Protein AF-F0U646-F1 (afdb_monomer_lite)

pLDDT: mean 71.34, std 17.33, range [35.25, 92.0]

Foldseek 3Di:
DDPPPPPVQVLLVLLLVLLLVLQVVLVVPDPPPPVPPDDDDDDDDDDDDDDDPPPPPPPCDVVVSSVLSCVLSVQLLVLAPPCLSNQALVVCVVDVVVCVCCPPPHDPVSLVVSQVSGDLVSLVVCCVVVSDVHSVCSSVSCNVSSRSSSVCRNPPDPCVDVVNVCVDPVSVVVVVVVVVVVPPPD

Sequence (186 aa):
MNNNVAVHNPNYETFREYVSQALIHRSTDSPSKSPLRRKRKASSQPDNSEKPPLAEPETYGPEELAEFIDYIAGEAFNSLPEEVQSLSDSALRGSGGLAGKYAEPLPRPTLDSLTAAVPLSVSESLSVYGLIPDPSDFPTFLNPILTGYISAVQTGPPKWSIELILQREDVQNWANWVARIRWKAK

Secondary structure (DSSP, 8-state):
---------HHHHHHHHHHHHHHHHHHHHS-------------------------------HHHHHHHHHHHHHHHHHHS-HHHHT--HHHHHH-HHHHHHTPSSPPHHHHHHHHHHS-HHHHHHHHHTTSSSSGGGHHHHHHHHHHHHHHHHHS-S-S--HHHHHH-HHHHHHHHHHHHHTTS--

Structure (mmCIF, N/CA/C/O backbone):
data_AF-F0U646-F1
#
_entry.id   AF-F0U646-F1
#
loop_
_atom_site.group_PDB
_atom_site.id
_atom_site.type_symbol
_atom_site.label_atom_id
_atom_site.label_alt_id
_atom_site.label_comp_id
_atom_site.label_asym_id
_atom_site.label_entity_id
_atom_site.label_seq_id
_atom_site.pdbx_PDB_ins_code
_atom_site.Cartn_x
_atom_site.Cartn_y
_atom_site.Cartn_z
_atom_site.occupancy
_atom_site.B_iso_or_equiv
_atom_site.auth_seq_id
_atom_site.auth_comp_id
_atom_site.auth_asym_id
_atom_site.auth_atom_id
_atom_site.pdbx_PDB_model_num
ATOM 1 N N . MET A 1 1 ? -16.836 28.976 -5.091 1.00 35.25 1 MET A N 1
ATOM 2 C CA . MET A 1 1 ? -15.888 28.006 -5.672 1.00 35.25 1 MET A CA 1
ATOM 3 C C . MET A 1 1 ? -15.561 27.014 -4.576 1.00 35.25 1 MET A C 1
ATOM 5 O O . MET A 1 1 ? -14.952 27.397 -3.587 1.00 35.25 1 MET A O 1
ATOM 9 N N . ASN A 1 2 ? -16.120 25.812 -4.669 1.00 35.94 2 ASN A N 1
ATOM 10 C CA . ASN A 1 2 ? -16.058 24.800 -3.623 1.00 35.94 2 ASN A CA 1
ATOM 11 C C . ASN A 1 2 ? -14.617 24.307 -3.470 1.00 35.94 2 ASN A C 1
ATOM 13 O O . ASN A 1 2 ? -13.990 23.914 -4.450 1.00 35.94 2 ASN A O 1
ATOM 17 N N . ASN A 1 3 ? -14.114 24.368 -2.239 1.00 36.41 3 ASN A N 1
ATOM 18 C CA . ASN A 1 3 ? -12.821 23.832 -1.846 1.00 36.41 3 ASN A CA 1
ATOM 19 C C . ASN A 1 3 ? -12.784 22.339 -2.185 1.00 36.41 3 ASN A C 1
ATOM 21 O O . ASN A 1 3 ? -13.441 21.541 -1.518 1.00 36.41 3 ASN A O 1
ATOM 25 N N . ASN A 1 4 ? -12.034 21.971 -3.223 1.00 37.28 4 ASN A N 1
ATOM 26 C CA . ASN A 1 4 ? -11.653 20.590 -3.475 1.00 37.28 4 ASN A CA 1
ATOM 27 C C . ASN A 1 4 ? -10.561 20.235 -2.459 1.00 37.28 4 ASN A C 1
ATOM 29 O O . ASN A 1 4 ? -9.373 20.226 -2.774 1.00 37.28 4 ASN A O 1
ATOM 33 N N . VAL A 1 5 ? -10.962 20.066 -1.195 1.00 40.94 5 VAL A N 1
ATOM 34 C CA . VAL A 1 5 ? -10.137 19.380 -0.205 1.00 40.94 5 VAL A CA 1
ATOM 35 C C . VAL A 1 5 ? -10.106 17.951 -0.709 1.00 40.94 5 VAL A C 1
ATOM 37 O O . VAL A 1 5 ? -11.078 17.220 -0.523 1.00 40.94 5 VAL A O 1
ATOM 40 N N . ALA A 1 6 ? -9.044 17.592 -1.434 1.00 44.00 6 ALA A N 1
ATOM 41 C CA . ALA A 1 6 ? -8.725 16.197 -1.676 1.00 44.00 6 ALA A CA 1
ATOM 42 C C . ALA A 1 6 ? -8.888 15.506 -0.324 1.00 44.00 6 ALA A C 1
ATOM 44 O O . ALA A 1 6 ? -8.270 15.922 0.659 1.00 44.00 6 ALA A O 1
ATOM 45 N N . VAL A 1 7 ? -9.835 14.574 -0.245 1.00 50.97 7 VAL A N 1
ATOM 46 C CA . VAL A 1 7 ? -10.097 13.800 0.961 1.00 50.97 7 VAL A CA 1
ATOM 47 C C . VAL A 1 7 ? -8.822 13.003 1.193 1.00 50.97 7 VAL A C 1
ATOM 49 O O . VAL A 1 7 ? -8.650 11.926 0.633 1.00 50.97 7 VAL A O 1
ATOM 52 N N . HIS A 1 8 ? -7.874 13.591 1.925 1.00 57.66 8 HIS A N 1
ATOM 53 C CA . HIS A 1 8 ? -6.657 12.928 2.350 1.00 57.66 8 HIS A CA 1
ATOM 54 C C . HIS A 1 8 ? -7.118 11.821 3.281 1.00 57.66 8 HIS A C 1
ATOM 56 O O . HIS A 1 8 ? -7.431 12.056 4.447 1.00 57.66 8 HIS A O 1
ATOM 62 N N . ASN A 1 9 ? -7.267 10.625 2.721 1.00 74.88 9 ASN A N 1
ATOM 63 C CA . ASN A 1 9 ? -7.527 9.447 3.507 1.00 74.88 9 ASN A CA 1
ATOM 64 C C . ASN A 1 9 ? -6.180 9.052 4.141 1.00 74.88 9 ASN A C 1
ATOM 66 O O . ASN A 1 9 ? -5.288 8.618 3.410 1.00 74.88 9 ASN A O 1
ATOM 70 N N . PRO A 1 10 ? -5.989 9.202 5.465 1.00 79.31 10 PRO A N 1
ATOM 71 C CA . PRO A 1 10 ? -4.719 8.861 6.119 1.00 79.31 10 PRO A CA 1
ATOM 72 C C . PRO A 1 10 ? -4.353 7.380 5.929 1.00 79.31 10 PRO A C 1
ATOM 74 O O . PRO A 1 10 ? -3.180 6.999 5.946 1.00 79.31 10 PRO A O 1
ATOM 77 N N . ASN A 1 11 ? -5.357 6.539 5.675 1.00 85.12 11 ASN A N 1
ATOM 78 C CA . ASN A 1 11 ? -5.154 5.144 5.335 1.00 85.12 11 ASN A CA 1
ATOM 79 C C . ASN A 1 11 ? -4.524 4.966 3.952 1.00 85.12 11 ASN A C 1
ATOM 81 O O . ASN A 1 11 ? -3.660 4.109 3.790 1.00 85.12 11 ASN A O 1
ATOM 85 N N . TYR A 1 12 ? -4.912 5.787 2.972 1.00 86.62 12 TYR A N 1
ATOM 86 C CA . TYR A 1 12 ? -4.304 5.760 1.642 1.00 86.62 12 TYR A CA 1
ATOM 87 C C . TYR A 1 12 ? -2.818 6.117 1.718 1.00 86.62 12 TYR A C 1
ATOM 89 O O . TYR A 1 12 ? -1.996 5.425 1.129 1.00 86.62 12 TYR A O 1
ATOM 97 N N . GLU A 1 13 ? -2.456 7.141 2.496 1.00 86.06 13 GLU A N 1
ATOM 98 C CA . GLU A 1 13 ? -1.050 7.516 2.695 1.00 86.06 13 GLU A CA 1
ATOM 99 C C . GLU A 1 13 ? -0.244 6.386 3.334 1.00 86.06 13 GLU A C 1
ATOM 101 O O . GLU A 1 13 ? 0.852 6.066 2.876 1.00 86.06 13 GLU A O 1
ATOM 106 N N . THR A 1 14 ? -0.819 5.734 4.347 1.00 86.69 14 THR A N 1
ATOM 107 C CA . THR A 1 14 ? -0.199 4.582 5.010 1.00 86.69 14 THR A CA 1
ATOM 108 C C . THR A 1 14 ? -0.025 3.415 4.036 1.00 86.69 14 THR A C 1
ATOM 110 O O . THR A 1 14 ? 1.048 2.825 3.960 1.00 86.69 14 THR A O 1
ATOM 113 N N . PHE A 1 15 ? -1.057 3.085 3.255 1.00 89.19 15 PHE A N 1
ATOM 114 C CA . PHE A 1 15 ? -0.996 2.018 2.256 1.00 89.19 15 PHE A CA 1
ATOM 115 C C . PHE A 1 15 ? 0.047 2.313 1.172 1.00 89.19 15 PHE A C 1
ATOM 117 O O . PHE A 1 15 ? 0.876 1.459 0.856 1.00 89.19 15 PHE A O 1
ATOM 124 N N . ARG A 1 16 ? 0.050 3.541 0.645 1.00 89.69 16 ARG A N 1
ATOM 125 C CA . ARG A 1 16 ? 1.010 4.022 -0.351 1.00 89.69 16 ARG A CA 1
ATOM 126 C C . ARG A 1 16 ? 2.451 3.916 0.144 1.00 89.69 16 ARG A C 1
ATOM 128 O O . ARG A 1 16 ? 3.320 3.543 -0.635 1.00 89.69 16 ARG A O 1
ATOM 135 N N . GLU A 1 17 ? 2.703 4.193 1.420 1.00 88.56 17 GLU A N 1
ATOM 136 C CA . GLU A 1 17 ? 4.025 4.030 2.037 1.00 88.56 17 GLU A CA 1
ATOM 137 C C . GLU A 1 17 ? 4.481 2.558 2.054 1.00 88.56 17 GLU A C 1
ATOM 139 O O . GLU A 1 17 ? 5.624 2.253 1.728 1.00 88.56 17 GLU A O 1
ATOM 144 N N . TYR A 1 18 ? 3.591 1.605 2.343 1.00 89.88 18 TYR A N 1
ATOM 145 C CA . TYR A 1 18 ? 3.942 0.181 2.241 1.00 89.88 18 TYR A CA 1
ATOM 146 C C . TYR A 1 18 ? 4.184 -0.265 0.791 1.00 89.88 18 TYR A C 1
ATOM 148 O O . TYR A 1 18 ? 5.096 -1.054 0.530 1.00 89.88 18 TYR A O 1
ATOM 156 N N . VAL A 1 19 ? 3.399 0.251 -0.162 1.00 90.50 19 VAL A N 1
ATOM 157 C CA . VAL A 1 19 ? 3.605 0.007 -1.599 1.00 90.50 19 VAL A CA 1
ATOM 158 C C . VAL A 1 19 ? 4.953 0.570 -2.056 1.00 90.50 19 VAL A C 1
ATOM 160 O O . VAL A 1 19 ? 5.704 -0.133 -2.735 1.00 90.50 19 VAL A O 1
ATOM 163 N N . SER A 1 20 ? 5.296 1.797 -1.651 1.00 89.56 20 SER A N 1
ATOM 164 C CA . SER A 1 20 ? 6.565 2.440 -2.005 1.00 89.56 20 SER A CA 1
ATOM 165 C C . SER A 1 20 ? 7.754 1.624 -1.491 1.00 89.56 20 SER A C 1
ATOM 167 O O . SER A 1 20 ? 8.662 1.310 -2.261 1.00 89.56 20 SER A O 1
ATOM 169 N N . GLN A 1 21 ? 7.713 1.179 -0.232 1.00 86.69 21 GLN A N 1
ATOM 170 C CA . GLN A 1 21 ? 8.757 0.348 0.367 1.00 86.69 21 GLN A CA 1
ATOM 171 C C . GLN A 1 21 ? 8.926 -0.985 -0.369 1.00 86.69 21 GLN A C 1
ATOM 173 O O . GLN A 1 21 ? 10.054 -1.385 -0.662 1.00 86.69 21 GLN A O 1
ATOM 178 N N . ALA A 1 22 ? 7.825 -1.658 -0.718 1.00 86.75 22 ALA A N 1
ATOM 179 C CA . ALA A 1 22 ? 7.873 -2.917 -1.456 1.00 86.75 22 ALA A CA 1
ATOM 180 C C . ALA A 1 22 ? 8.457 -2.743 -2.868 1.00 86.75 22 ALA A C 1
ATOM 182 O O . ALA A 1 22 ? 9.283 -3.551 -3.301 1.00 86.75 22 ALA A O 1
ATOM 183 N N . LEU A 1 23 ? 8.070 -1.675 -3.569 1.00 86.25 23 LEU A N 1
ATOM 184 C CA . LEU A 1 23 ? 8.571 -1.353 -4.906 1.00 86.25 23 LEU A CA 1
ATOM 185 C C . LEU A 1 23 ? 10.057 -0.985 -4.893 1.00 86.25 23 LEU A C 1
ATOM 187 O O . LEU A 1 23 ? 10.820 -1.509 -5.703 1.00 86.25 23 LEU A O 1
ATOM 191 N N . ILE A 1 24 ? 10.488 -0.153 -3.943 1.00 85.62 24 ILE A N 1
ATOM 192 C CA . ILE A 1 24 ? 11.896 0.237 -3.775 1.00 85.62 24 ILE A CA 1
ATOM 193 C C . ILE A 1 24 ? 12.753 -0.977 -3.392 1.00 85.62 24 ILE A C 1
ATOM 195 O O . ILE A 1 24 ? 13.851 -1.169 -3.918 1.00 85.62 24 ILE A O 1
ATOM 199 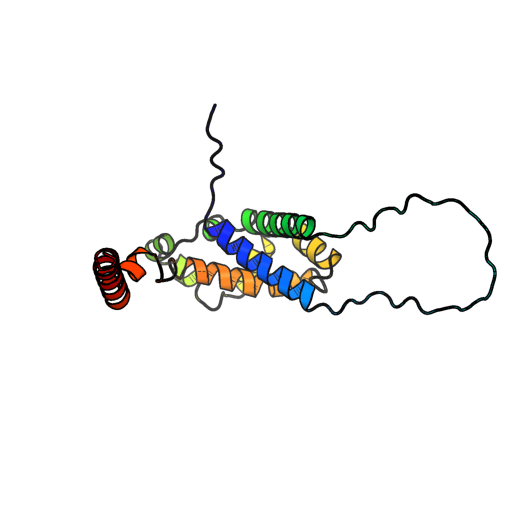N N . HIS A 1 25 ? 12.256 -1.846 -2.510 1.00 82.69 25 HIS A N 1
ATOM 200 C CA . HIS A 1 25 ? 12.969 -3.072 -2.166 1.00 82.69 25 HIS A CA 1
ATOM 201 C C . HIS A 1 25 ? 13.116 -3.985 -3.391 1.00 82.69 25 HIS A C 1
ATOM 203 O O . HIS A 1 25 ? 14.180 -4.548 -3.617 1.00 82.69 25 HIS A O 1
ATOM 209 N N . ARG A 1 26 ? 12.084 -4.123 -4.231 1.00 80.62 26 ARG A N 1
ATOM 210 C CA . ARG A 1 26 ? 12.161 -4.955 -5.446 1.00 80.62 26 ARG A CA 1
ATOM 211 C C . ARG A 1 26 ? 13.050 -4.365 -6.537 1.00 80.62 26 ARG A C 1
ATOM 213 O O . ARG A 1 26 ? 13.738 -5.124 -7.222 1.00 80.62 26 ARG A O 1
ATOM 220 N N . SER A 1 27 ? 13.072 -3.042 -6.681 1.00 74.75 27 SER A N 1
ATOM 221 C CA . SER A 1 27 ? 13.936 -2.361 -7.650 1.00 74.75 27 SER A CA 1
ATOM 222 C C . SER A 1 27 ? 15.414 -2.397 -7.246 1.00 74.75 27 SER A C 1
ATOM 224 O O . SER A 1 27 ? 16.278 -2.497 -8.114 1.00 74.75 27 SER A O 1
ATOM 226 N N . THR A 1 28 ? 15.718 -2.388 -5.944 1.00 72.56 28 THR A N 1
ATOM 227 C CA . THR A 1 28 ? 17.098 -2.498 -5.430 1.00 72.56 28 THR A CA 1
ATOM 228 C C . THR A 1 28 ? 17.626 -3.934 -5.385 1.00 72.56 28 THR A C 1
ATOM 230 O O . THR A 1 28 ? 18.828 -4.143 -5.538 1.00 72.56 28 THR A O 1
ATOM 233 N N . ASP A 1 29 ? 16.743 -4.920 -5.218 1.00 59.41 29 ASP A N 1
ATOM 234 C CA . ASP A 1 29 ? 17.089 -6.344 -5.095 1.00 59.41 29 ASP A CA 1
ATOM 235 C C . ASP A 1 29 ? 17.109 -7.077 -6.451 1.00 59.41 29 ASP A C 1
ATOM 237 O O . ASP A 1 29 ? 17.562 -8.214 -6.554 1.00 59.41 29 ASP A O 1
ATOM 241 N N . SER A 1 30 ? 16.661 -6.431 -7.534 1.00 51.91 30 SER A N 1
ATOM 242 C CA . SER A 1 30 ? 16.838 -6.959 -8.889 1.00 51.91 30 SER A CA 1
ATOM 243 C C . SER A 1 30 ? 18.261 -6.670 -9.378 1.00 51.91 30 SER A C 1
ATOM 245 O O . SER A 1 30 ? 18.551 -5.534 -9.766 1.00 51.91 30 SER A O 1
ATOM 247 N N . PRO A 1 31 ? 19.181 -7.660 -9.434 1.00 45.41 31 PRO A N 1
ATOM 248 C CA . PRO A 1 31 ? 20.445 -7.454 -10.114 1.00 45.41 31 PRO A CA 1
ATOM 249 C C . PRO A 1 31 ? 20.107 -7.212 -11.579 1.00 45.41 31 PRO A C 1
ATOM 251 O O . PRO A 1 31 ? 19.597 -8.110 -12.247 1.00 45.41 31 PRO A O 1
ATOM 254 N N . SER A 1 32 ? 20.365 -5.992 -12.052 1.00 41.91 32 SER A N 1
ATOM 255 C CA . SER A 1 32 ? 20.268 -5.576 -13.449 1.00 41.91 32 SER A CA 1
ATOM 256 C C . SER A 1 32 ? 20.674 -6.718 -14.387 1.00 41.91 32 SER A C 1
ATOM 258 O O . SER A 1 32 ? 21.852 -6.922 -14.692 1.00 41.91 32 SER A O 1
ATOM 260 N N . LYS A 1 33 ? 19.695 -7.478 -14.889 1.00 46.62 33 LYS A N 1
ATOM 261 C CA . LYS A 1 33 ? 19.886 -8.310 -16.072 1.00 46.62 33 LYS A CA 1
ATOM 262 C C . LYS A 1 33 ? 19.785 -7.375 -17.262 1.00 46.62 33 LYS A C 1
ATOM 264 O O . LYS A 1 33 ? 18.878 -7.475 -18.080 1.00 46.62 33 LYS A O 1
ATOM 269 N N . SER A 1 34 ? 20.758 -6.470 -17.368 1.00 41.75 34 SER A N 1
ATOM 270 C CA . SER A 1 34 ? 21.123 -5.953 -18.676 1.00 41.75 34 SER A CA 1
ATOM 271 C C . SER A 1 34 ? 21.356 -7.180 -19.567 1.00 41.75 34 SER A C 1
ATOM 273 O O . SER A 1 34 ? 22.094 -8.096 -19.174 1.00 41.75 34 SER A O 1
ATOM 275 N N . PRO A 1 35 ? 20.695 -7.293 -20.731 1.00 46.44 35 PRO A N 1
ATOM 276 C CA . PRO A 1 35 ? 21.024 -8.356 -21.650 1.00 46.44 35 PRO A CA 1
ATOM 277 C C . PRO A 1 35 ? 22.460 -8.076 -22.079 1.00 46.44 35 PRO A C 1
ATOM 279 O O . PRO A 1 35 ? 22.733 -7.132 -22.821 1.00 46.44 35 PRO A O 1
ATOM 282 N N . LEU A 1 36 ? 23.397 -8.865 -21.549 1.00 45.91 36 LEU A N 1
ATOM 283 C CA . LEU A 1 36 ? 24.801 -8.797 -21.908 1.00 45.91 36 LEU A CA 1
ATOM 284 C C . LEU A 1 36 ? 24.894 -9.143 -23.398 1.00 45.91 36 LEU A C 1
ATOM 286 O O . LEU A 1 36 ? 24.965 -10.308 -23.798 1.00 45.91 36 LEU A O 1
ATOM 290 N N . ARG A 1 37 ? 24.831 -8.109 -24.235 1.00 45.91 37 ARG A N 1
ATOM 291 C CA . ARG A 1 37 ? 24.926 -8.185 -25.686 1.00 45.91 37 ARG A CA 1
ATOM 292 C C . ARG A 1 37 ? 26.337 -8.678 -26.008 1.00 45.91 37 ARG A C 1
ATOM 294 O O . ARG A 1 37 ? 27.300 -7.913 -26.040 1.00 45.91 37 ARG A O 1
ATOM 301 N N . ARG A 1 38 ? 26.493 -9.996 -26.177 1.00 46.50 38 ARG A N 1
ATOM 302 C CA . ARG A 1 38 ? 27.762 -10.631 -26.561 1.00 46.50 38 ARG A CA 1
ATOM 303 C C . ARG A 1 38 ? 28.174 -10.167 -27.965 1.00 46.50 38 ARG A C 1
ATOM 305 O O . ARG A 1 38 ? 27.741 -10.717 -28.966 1.00 46.50 38 ARG A O 1
ATOM 312 N N . LYS A 1 39 ? 29.026 -9.140 -27.983 1.00 52.19 39 LYS A N 1
ATOM 313 C CA . LYS A 1 39 ? 30.315 -9.017 -28.692 1.00 52.19 39 LYS A CA 1
ATOM 314 C C . LYS A 1 39 ? 30.392 -9.564 -30.128 1.00 52.19 39 LYS A C 1
ATOM 316 O O . LYS A 1 39 ? 30.479 -10.773 -30.307 1.00 52.19 39 LYS A O 1
ATOM 321 N N . ARG A 1 40 ? 30.673 -8.689 -31.107 1.00 40.03 40 ARG A N 1
ATOM 322 C CA . ARG A 1 40 ? 31.716 -8.966 -32.117 1.00 40.03 40 ARG A CA 1
ATOM 323 C C . ARG A 1 40 ? 32.570 -7.727 -32.377 1.00 40.03 40 ARG A C 1
ATOM 325 O O . ARG A 1 40 ? 32.080 -6.632 -32.607 1.00 40.03 40 ARG A O 1
ATOM 332 N N . LYS A 1 41 ? 33.871 -7.972 -32.270 1.00 48.28 41 LYS A N 1
ATOM 333 C CA . LYS A 1 41 ? 35.010 -7.092 -32.510 1.00 48.28 41 LYS A CA 1
ATOM 334 C C . LYS A 1 41 ? 35.217 -7.001 -34.027 1.00 48.28 41 LYS A C 1
ATOM 336 O O . LYS A 1 41 ? 35.398 -8.043 -34.649 1.00 48.28 41 LYS A O 1
ATOM 341 N N . ALA A 1 42 ? 35.216 -5.799 -34.593 1.00 40.94 42 ALA A N 1
ATOM 342 C CA . ALA A 1 42 ? 35.793 -5.510 -35.905 1.00 40.94 42 ALA A CA 1
ATOM 343 C C . ALA A 1 42 ? 36.334 -4.071 -35.908 1.00 40.94 42 ALA A C 1
ATOM 345 O O . ALA A 1 42 ? 35.844 -3.207 -35.189 1.00 40.94 42 ALA A O 1
ATOM 346 N N . SER A 1 43 ? 37.429 -3.896 -36.631 1.00 45.62 43 SER A N 1
ATOM 347 C CA . SER A 1 43 ? 38.430 -2.838 -36.529 1.00 45.62 43 SER A CA 1
ATOM 348 C C . SER A 1 43 ? 38.113 -1.599 -37.382 1.00 45.62 43 SER A C 1
ATOM 350 O O . SER A 1 43 ? 37.538 -1.740 -38.453 1.00 45.62 43 SER A O 1
ATOM 352 N N . SER A 1 44 ? 38.635 -0.445 -36.929 1.00 43.12 44 SER A N 1
ATOM 353 C CA . SER A 1 44 ? 39.206 0.695 -37.693 1.00 43.12 44 SER A CA 1
ATOM 354 C C . SER A 1 44 ? 38.357 1.487 -38.704 1.00 43.12 44 SER A C 1
ATOM 356 O O . SER A 1 44 ? 38.179 1.023 -39.821 1.00 43.12 44 SER A O 1
ATOM 358 N N . GLN A 1 45 ? 38.024 2.749 -38.385 1.00 44.28 45 GLN A N 1
ATOM 359 C CA . GLN A 1 45 ? 38.631 3.994 -38.927 1.00 44.28 45 GLN A CA 1
ATOM 360 C C . GLN A 1 45 ? 37.900 5.245 -38.369 1.00 44.28 45 GLN A C 1
ATOM 362 O O . GLN A 1 45 ? 36.734 5.122 -37.996 1.00 44.28 45 GLN A O 1
ATOM 367 N N . PRO A 1 46 ? 38.543 6.431 -38.297 1.00 53.34 46 PRO A N 1
ATOM 368 C CA . PRO A 1 46 ? 37.888 7.681 -37.926 1.00 53.34 46 PRO A CA 1
ATOM 369 C C . PRO A 1 46 ? 37.448 8.437 -39.186 1.00 53.34 46 PRO A C 1
ATOM 371 O O . PRO A 1 46 ? 38.294 8.768 -40.013 1.00 53.34 46 PRO A O 1
ATOM 374 N N . ASP A 1 47 ? 36.159 8.747 -39.324 1.00 38.00 47 ASP A N 1
ATOM 375 C CA . ASP A 1 47 ? 35.751 9.838 -40.207 1.00 38.00 47 ASP A CA 1
ATOM 376 C C . ASP A 1 47 ? 34.478 10.536 -39.717 1.00 38.00 47 ASP A C 1
ATOM 378 O O . ASP A 1 47 ? 33.584 9.959 -39.100 1.00 38.00 47 ASP A O 1
ATOM 382 N N . ASN A 1 48 ? 34.514 11.828 -39.971 1.00 49.50 48 ASN A N 1
ATOM 383 C CA . ASN A 1 48 ? 33.661 12.935 -39.617 1.00 49.50 48 ASN A CA 1
ATOM 384 C C . ASN A 1 48 ? 32.184 12.697 -39.982 1.00 49.50 48 ASN A C 1
ATOM 386 O O . ASN A 1 48 ? 31.869 12.486 -41.149 1.00 49.50 48 ASN A O 1
ATOM 390 N N . SER A 1 49 ? 31.266 12.783 -39.015 1.00 46.88 49 SER A N 1
ATOM 391 C CA . SER A 1 49 ? 29.833 13.007 -39.269 1.00 46.88 49 SER A CA 1
ATOM 392 C C . SER A 1 49 ? 29.131 13.492 -38.002 1.00 46.88 49 SER A C 1
ATOM 394 O O . SER A 1 49 ? 28.999 12.778 -37.012 1.00 46.88 49 SER A O 1
ATOM 396 N N . GLU A 1 50 ? 28.780 14.771 -38.057 1.00 41.84 50 GLU A N 1
ATOM 397 C CA . GLU A 1 50 ? 27.564 15.408 -37.554 1.00 41.84 50 GLU A CA 1
ATOM 398 C C . GLU A 1 50 ? 26.776 14.672 -36.459 1.00 41.84 50 GLU A C 1
ATOM 400 O O . GLU A 1 50 ? 26.170 13.621 -36.650 1.00 41.84 50 GLU A O 1
ATOM 405 N N . LYS A 1 51 ? 26.753 15.337 -35.302 1.00 44.06 51 LYS A N 1
ATOM 406 C CA . LYS A 1 51 ? 25.919 15.106 -34.124 1.00 44.06 51 LYS A CA 1
ATOM 407 C C . LYS A 1 51 ? 24.478 14.714 -34.508 1.00 44.06 51 LYS A C 1
ATOM 409 O O . LYS A 1 51 ? 23.712 15.592 -34.909 1.00 44.06 51 LYS A O 1
ATOM 414 N N . PRO A 1 52 ? 24.052 13.457 -34.300 1.00 44.28 52 PRO A N 1
ATOM 415 C CA . PRO A 1 52 ? 22.635 13.174 -34.140 1.00 44.28 52 PRO A CA 1
ATOM 416 C C . PRO A 1 52 ? 22.182 13.863 -32.843 1.00 44.28 52 PRO A C 1
ATOM 418 O O . PRO A 1 52 ? 22.963 13.888 -31.881 1.00 44.28 52 PRO A O 1
ATOM 421 N N . PRO A 1 53 ? 20.955 14.404 -32.751 1.00 43.28 53 PRO A N 1
ATOM 422 C CA . PRO A 1 53 ? 20.356 14.621 -31.447 1.00 43.28 53 PRO A CA 1
ATOM 423 C C . PRO A 1 53 ? 20.365 13.249 -30.778 1.00 43.28 53 PRO A C 1
ATOM 425 O O . PRO A 1 53 ? 19.699 12.324 -31.245 1.00 43.28 53 PRO A O 1
ATOM 428 N N . LEU A 1 54 ? 21.204 13.082 -29.752 1.00 42.56 54 LEU A N 1
ATOM 429 C CA . LEU A 1 54 ? 21.006 12.006 -28.802 1.00 42.56 54 LEU A CA 1
ATOM 430 C C . LEU A 1 54 ? 19.561 12.191 -28.352 1.00 42.56 54 LEU A C 1
ATOM 432 O O . LEU A 1 54 ? 19.252 13.197 -27.717 1.00 42.56 54 LEU A O 1
ATOM 436 N N . ALA A 1 55 ? 18.690 11.259 -28.738 1.00 47.44 55 ALA A N 1
ATOM 437 C CA . ALA A 1 55 ? 17.547 10.947 -27.909 1.00 47.44 55 ALA A CA 1
ATOM 438 C C . ALA A 1 55 ? 18.129 10.832 -26.503 1.00 47.44 55 ALA A C 1
ATOM 440 O O . ALA A 1 55 ? 19.036 10.016 -26.276 1.00 47.44 55 ALA A O 1
ATOM 441 N N . GLU A 1 56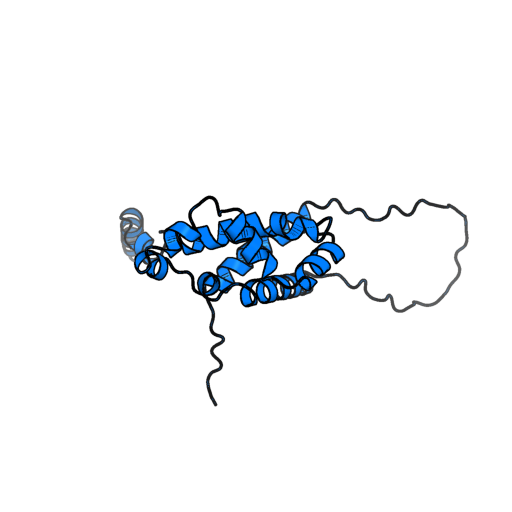 ? 17.739 11.761 -25.633 1.00 41.00 56 GLU A N 1
ATOM 442 C CA . GLU A 1 56 ? 18.072 11.658 -24.227 1.00 41.00 56 GLU A CA 1
ATOM 443 C C . GLU A 1 56 ? 17.704 10.226 -23.830 1.00 41.00 56 GLU A C 1
ATOM 445 O O . GLU A 1 56 ? 16.662 9.723 -24.269 1.00 41.00 56 GLU A O 1
ATOM 450 N N . PRO A 1 57 ? 18.581 9.492 -23.125 1.00 44.19 57 PRO A N 1
ATOM 451 C CA . PRO A 1 57 ? 18.099 8.290 -22.482 1.00 44.19 57 PRO A CA 1
ATOM 452 C C . PRO A 1 57 ? 16.913 8.772 -21.657 1.00 44.19 57 PRO A C 1
ATOM 454 O O . PRO A 1 57 ? 17.105 9.651 -20.821 1.00 44.19 57 PRO A O 1
ATOM 457 N N . GLU A 1 58 ? 15.712 8.284 -21.970 1.00 48.00 58 GLU A N 1
ATOM 458 C CA . GLU A 1 58 ? 14.539 8.383 -21.109 1.00 48.00 58 GLU A CA 1
ATOM 459 C C . GLU A 1 58 ? 15.003 7.803 -19.772 1.00 48.00 58 GLU A C 1
ATOM 461 O O . GLU A 1 58 ? 15.041 6.590 -19.552 1.00 48.00 58 GLU A O 1
ATOM 466 N N . THR A 1 59 ? 15.593 8.658 -18.942 1.00 48.56 59 THR A N 1
ATOM 467 C CA . THR A 1 59 ? 16.053 8.299 -17.622 1.00 48.56 59 THR A CA 1
ATOM 468 C C . THR A 1 59 ? 14.769 8.170 -16.862 1.00 48.56 59 THR A C 1
ATOM 470 O O . THR A 1 59 ? 14.220 9.186 -16.451 1.00 48.56 59 THR A O 1
ATOM 473 N N . TYR A 1 60 ? 14.302 6.929 -16.744 1.00 57.62 60 TYR A N 1
ATOM 474 C CA . TYR A 1 60 ? 13.281 6.507 -15.802 1.00 57.62 60 TYR A CA 1
ATOM 475 C C . TYR A 1 60 ? 13.667 7.057 -14.424 1.00 57.62 60 TYR A C 1
ATOM 477 O O . TYR A 1 60 ? 14.505 6.493 -13.713 1.00 57.62 60 TYR A O 1
ATOM 485 N N . GLY A 1 61 ? 13.198 8.269 -14.144 1.00 65.75 61 GLY A N 1
ATOM 486 C CA . GLY A 1 61 ? 13.683 9.119 -13.069 1.00 65.75 61 GLY A CA 1
ATOM 487 C C . GLY A 1 61 ? 12.946 8.833 -11.765 1.00 65.75 61 GLY A C 1
ATOM 488 O O . GLY A 1 61 ? 11.954 8.105 -11.753 1.00 65.75 61 GLY A O 1
ATOM 489 N N . PRO A 1 62 ? 13.380 9.431 -10.643 1.00 70.69 62 PRO A N 1
ATOM 490 C CA . PRO A 1 62 ? 12.643 9.333 -9.381 1.00 70.69 62 PRO A CA 1
ATOM 491 C C . PRO A 1 62 ? 11.201 9.863 -9.492 1.00 70.69 62 PRO A C 1
ATOM 493 O O . PRO A 1 62 ? 10.340 9.440 -8.728 1.00 70.69 62 PRO A O 1
ATOM 496 N N . GLU A 1 63 ? 10.942 10.760 -10.445 1.00 77.12 63 GLU A N 1
ATOM 497 C CA . GLU A 1 63 ? 9.618 11.310 -10.755 1.00 77.12 63 GLU A CA 1
ATOM 498 C C . GLU A 1 63 ? 8.695 10.250 -11.373 1.00 77.12 63 GLU A C 1
ATOM 500 O O . GLU A 1 63 ? 7.605 10.026 -10.855 1.00 77.12 63 GLU A O 1
ATOM 505 N N . GLU A 1 64 ? 9.160 9.504 -12.381 1.00 79.44 64 GLU A N 1
ATOM 506 C CA . GLU A 1 64 ? 8.385 8.405 -12.975 1.00 79.44 64 GLU A CA 1
ATOM 507 C C . GLU A 1 64 ? 8.129 7.283 -11.963 1.00 79.44 64 GLU A C 1
ATOM 509 O O . GLU A 1 64 ? 7.042 6.712 -11.918 1.00 79.44 64 GLU A O 1
ATOM 514 N N . LEU A 1 65 ? 9.098 6.996 -11.086 1.00 82.62 65 LEU A N 1
ATOM 515 C CA . LEU A 1 65 ? 8.889 6.041 -10.000 1.00 82.62 65 LEU A CA 1
ATOM 516 C C . LEU A 1 65 ? 7.792 6.514 -9.034 1.00 82.62 65 LEU A C 1
ATOM 518 O O . LEU A 1 65 ? 6.991 5.696 -8.590 1.00 82.62 65 LEU A O 1
ATOM 522 N N . ALA A 1 66 ? 7.748 7.806 -8.699 1.00 83.50 66 ALA A N 1
ATOM 523 C CA . ALA A 1 66 ? 6.711 8.358 -7.831 1.00 83.50 66 ALA A CA 1
ATOM 524 C C . ALA A 1 66 ? 5.324 8.281 -8.488 1.00 83.50 66 ALA A C 1
ATOM 526 O O . ALA A 1 66 ? 4.378 7.839 -7.840 1.00 83.50 66 ALA A O 1
ATOM 527 N N . GLU A 1 67 ? 5.218 8.623 -9.773 1.00 86.50 67 GLU A N 1
ATOM 528 C CA . GLU A 1 67 ? 3.980 8.479 -10.549 1.00 86.50 67 GLU A CA 1
ATOM 529 C C . GLU A 1 67 ? 3.541 7.014 -10.655 1.00 86.50 67 GLU A C 1
ATOM 531 O O . GLU A 1 67 ? 2.360 6.703 -10.505 1.00 86.50 67 GLU A O 1
ATOM 536 N N . PHE A 1 68 ? 4.489 6.092 -10.836 1.00 88.44 68 PHE A N 1
ATOM 537 C CA . PHE A 1 68 ? 4.214 4.660 -10.856 1.00 88.44 68 PHE A CA 1
ATOM 538 C C . PHE A 1 68 ? 3.738 4.144 -9.493 1.00 88.44 68 PHE A C 1
ATOM 540 O O . PHE A 1 68 ? 2.772 3.386 -9.424 1.00 88.44 68 PHE A O 1
ATOM 547 N N . ILE A 1 69 ? 4.367 4.578 -8.395 1.00 89.00 69 ILE A N 1
ATOM 548 C CA . ILE A 1 69 ? 3.908 4.275 -7.032 1.00 89.00 69 ILE A CA 1
ATOM 549 C C . ILE A 1 69 ? 2.481 4.793 -6.833 1.00 89.00 69 ILE A C 1
ATOM 551 O O . ILE A 1 69 ? 1.648 4.057 -6.310 1.00 89.00 69 ILE A O 1
ATOM 555 N N . ASP A 1 70 ? 2.189 6.022 -7.263 1.00 89.25 70 ASP A N 1
ATOM 556 C CA . ASP A 1 70 ? 0.863 6.634 -7.137 1.00 89.25 70 ASP A CA 1
ATOM 557 C C . ASP A 1 70 ? -0.187 5.889 -7.958 1.00 89.25 70 ASP A C 1
ATOM 559 O O . ASP A 1 70 ? -1.287 5.641 -7.466 1.00 89.25 70 ASP A O 1
ATOM 563 N N . TYR A 1 71 ? 0.165 5.471 -9.173 1.00 92.00 71 TYR A N 1
ATOM 564 C CA . TYR A 1 71 ? -0.688 4.647 -10.020 1.00 92.00 71 TYR A CA 1
ATOM 565 C C . TYR A 1 71 ? -1.002 3.298 -9.361 1.00 92.00 71 TYR A C 1
ATOM 567 O O . TYR A 1 71 ? -2.171 2.957 -9.187 1.00 92.00 71 TYR A O 1
ATOM 575 N N . ILE A 1 72 ? 0.019 2.549 -8.928 1.00 91.12 72 ILE A N 1
ATOM 576 C CA . ILE A 1 72 ? -0.161 1.231 -8.301 1.00 91.12 72 ILE A CA 1
ATOM 577 C C . ILE A 1 72 ? -0.930 1.353 -6.983 1.00 91.12 72 ILE A C 1
ATOM 579 O O . ILE A 1 72 ? -1.852 0.576 -6.734 1.00 91.12 72 ILE A O 1
ATOM 583 N N . ALA A 1 73 ? -0.573 2.323 -6.137 1.00 90.81 73 ALA A N 1
ATOM 584 C CA . ALA A 1 73 ? -1.235 2.541 -4.859 1.00 90.81 73 ALA A CA 1
ATOM 585 C C . ALA A 1 73 ? -2.690 2.979 -5.051 1.00 90.81 73 ALA A C 1
ATOM 587 O O . ALA A 1 73 ? -3.571 2.442 -4.385 1.00 90.81 73 ALA A O 1
ATOM 588 N N . GLY A 1 74 ? -2.952 3.914 -5.967 1.00 88.44 74 GLY A N 1
ATOM 589 C CA . GLY A 1 74 ? -4.291 4.403 -6.281 1.00 88.44 74 GLY A CA 1
ATOM 590 C C . GLY A 1 74 ? -5.185 3.310 -6.854 1.00 88.44 74 GLY A C 1
ATOM 591 O O . GLY A 1 74 ? -6.286 3.095 -6.353 1.00 88.44 74 GLY A O 1
ATOM 592 N N . GLU A 1 75 ? -4.707 2.584 -7.862 1.00 90.69 75 GLU A N 1
ATOM 593 C CA . GLU A 1 75 ? -5.474 1.521 -8.513 1.00 90.69 75 GLU A CA 1
ATOM 594 C C . GLU A 1 75 ? -5.752 0.362 -7.548 1.00 90.69 75 GLU A C 1
ATOM 596 O O . GLU A 1 75 ? -6.890 -0.096 -7.432 1.00 90.69 75 GLU A O 1
ATOM 601 N N . ALA A 1 76 ? -4.742 -0.076 -6.785 1.00 89.81 76 ALA A N 1
ATOM 602 C CA . ALA A 1 76 ? -4.926 -1.131 -5.797 1.00 89.81 76 ALA A CA 1
ATOM 603 C C . ALA A 1 76 ? -5.880 -0.691 -4.682 1.00 89.81 76 ALA A C 1
ATOM 605 O O . ALA A 1 76 ? -6.839 -1.402 -4.405 1.00 89.81 76 ALA A O 1
ATOM 606 N N . PHE A 1 77 ? -5.665 0.482 -4.076 1.00 88.31 77 PHE A N 1
ATOM 607 C CA . PHE A 1 77 ? -6.447 0.948 -2.930 1.00 88.31 77 PHE A CA 1
ATOM 608 C C . PHE A 1 77 ? -7.912 1.221 -3.279 1.00 88.31 77 PHE A C 1
ATOM 610 O O . PHE A 1 77 ? -8.791 0.764 -2.552 1.00 88.31 77 PHE A O 1
ATOM 617 N N . ASN A 1 78 ? -8.186 1.902 -4.399 1.00 88.38 78 ASN A N 1
ATOM 618 C CA . ASN A 1 78 ? -9.557 2.201 -4.835 1.00 88.38 78 ASN A CA 1
ATOM 619 C C . ASN A 1 78 ? -10.357 0.938 -5.178 1.00 88.38 78 ASN A C 1
ATOM 621 O O . ASN A 1 78 ? -11.586 0.950 -5.120 1.00 88.38 78 ASN A O 1
ATOM 625 N N . SER A 1 79 ? -9.660 -0.148 -5.508 1.00 88.25 79 SER A N 1
ATOM 626 C CA . SER A 1 79 ? -10.265 -1.439 -5.828 1.00 88.25 79 SER A CA 1
ATOM 627 C C . SER A 1 79 ? -10.533 -2.307 -4.594 1.00 88.25 79 SER A C 1
ATOM 629 O O . SER A 1 79 ? -11.275 -3.285 -4.676 1.00 88.25 79 SER A O 1
ATOM 631 N N . LEU A 1 80 ? -9.964 -1.965 -3.431 1.00 86.44 80 LEU A N 1
ATOM 632 C CA . LEU A 1 80 ? -10.256 -2.665 -2.179 1.00 86.44 80 LEU A CA 1
ATOM 633 C C . LEU A 1 80 ? -11.679 -2.340 -1.692 1.00 86.44 80 LEU A C 1
ATOM 635 O O . LEU A 1 80 ? -12.190 -1.257 -1.962 1.00 86.44 80 LEU A O 1
ATOM 639 N N . PRO A 1 81 ? -12.325 -3.222 -0.909 1.00 84.44 81 PRO A N 1
ATOM 640 C CA . PRO A 1 81 ? -13.609 -2.914 -0.284 1.00 84.44 81 PRO A CA 1
ATOM 641 C C . PRO A 1 81 ? -13.529 -1.658 0.597 1.00 84.44 81 PRO A C 1
ATOM 643 O O . PRO A 1 81 ? -12.541 -1.477 1.312 1.00 84.44 81 PRO A O 1
ATOM 646 N N . GLU A 1 82 ? -14.594 -0.846 0.636 1.00 77.56 82 GLU A N 1
ATOM 647 C CA . GLU A 1 82 ? -14.673 0.349 1.503 1.00 77.56 82 GLU A CA 1
ATOM 648 C C . GLU A 1 82 ? -14.368 0.028 2.974 1.00 77.56 82 GLU A C 1
ATOM 650 O O . GLU A 1 82 ? -13.760 0.837 3.676 1.00 77.56 82 GLU A O 1
ATOM 655 N N . GLU A 1 83 ? -14.721 -1.187 3.418 1.00 78.12 83 GLU A N 1
ATOM 656 C CA . GLU A 1 83 ? -14.365 -1.710 4.738 1.00 78.12 83 GLU A CA 1
ATOM 657 C C . GLU A 1 83 ? -12.874 -1.552 5.027 1.00 78.12 83 GLU A C 1
ATOM 659 O O . GLU A 1 83 ? -12.538 -1.099 6.112 1.00 78.12 83 GLU A O 1
ATOM 664 N N . VAL A 1 84 ? -12.017 -1.917 4.063 1.00 79.31 84 VAL A N 1
ATOM 665 C CA . VAL A 1 84 ? -10.549 -1.908 4.154 1.00 79.31 84 VAL A CA 1
ATOM 666 C C . VAL A 1 84 ? -9.994 -0.502 3.968 1.00 79.31 84 VAL A C 1
ATOM 668 O O . VAL A 1 84 ? -9.065 -0.114 4.676 1.00 79.31 84 VAL A O 1
ATOM 671 N N . GLN A 1 85 ? -10.578 0.275 3.054 1.00 82.56 85 GLN A N 1
ATOM 672 C CA . GLN A 1 85 ? -10.159 1.651 2.776 1.00 82.56 85 GLN A CA 1
ATOM 673 C C . GLN A 1 85 ? -10.404 2.596 3.964 1.00 82.56 85 GLN A C 1
ATOM 675 O O . GLN A 1 85 ? -9.629 3.524 4.198 1.00 82.56 85 GLN A O 1
ATOM 680 N N . SER A 1 86 ? -11.474 2.361 4.729 1.00 76.62 86 SER A N 1
ATOM 681 C CA . SER A 1 86 ? -11.856 3.157 5.902 1.00 76.62 86 SER A CA 1
ATOM 682 C C . SER A 1 86 ? -11.620 2.419 7.228 1.00 76.62 86 SER A C 1
ATOM 684 O O . SER A 1 86 ? -12.217 2.785 8.247 1.00 76.62 86 SER A O 1
ATOM 686 N N . LEU A 1 87 ? -10.758 1.390 7.250 1.00 72.50 87 LEU A N 1
ATOM 687 C CA . LEU A 1 87 ? -10.374 0.737 8.5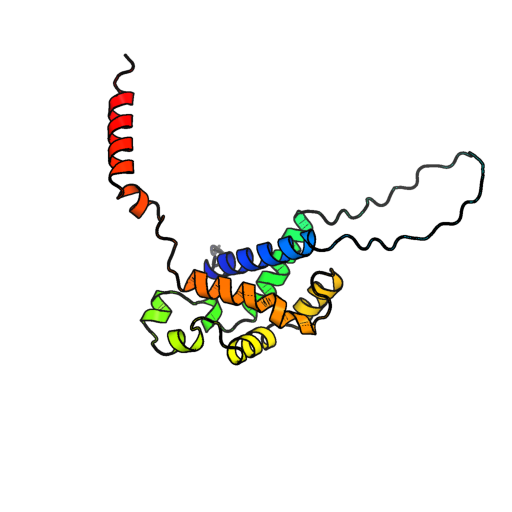04 1.00 72.50 87 LEU A CA 1
ATOM 688 C C . LEU A 1 87 ? -9.828 1.777 9.486 1.00 72.50 87 LEU A C 1
ATOM 690 O O . LEU A 1 87 ? -9.106 2.701 9.127 1.00 72.50 87 LEU A O 1
ATOM 694 N N . SER A 1 88 ? -10.197 1.647 10.750 1.00 68.44 88 SER A N 1
ATOM 695 C CA . SER A 1 88 ? -9.665 2.456 11.842 1.00 68.44 88 SER A CA 1
ATOM 696 C C . SER A 1 88 ? -9.842 1.687 13.142 1.00 68.44 88 SER A C 1
ATOM 698 O O . SER A 1 88 ? -10.802 0.927 13.290 1.00 68.44 88 SER A O 1
ATOM 700 N N . ASP A 1 89 ? -8.951 1.915 14.105 1.00 61.88 89 ASP A N 1
ATOM 701 C CA . ASP A 1 89 ? -8.992 1.322 15.453 1.00 61.88 89 ASP A CA 1
ATOM 702 C C . ASP A 1 89 ? -10.389 1.478 16.106 1.00 61.88 89 ASP A C 1
ATOM 704 O O . ASP A 1 89 ? -10.934 0.555 16.712 1.00 61.88 89 ASP A O 1
ATOM 708 N N . SER A 1 90 ? -11.044 2.626 15.887 1.00 59.88 90 SER A N 1
ATOM 709 C CA . SER A 1 90 ? -12.415 2.910 16.334 1.00 59.88 90 SER A CA 1
ATOM 710 C C . SER A 1 90 ? -13.478 2.027 15.664 1.00 59.88 90 SER A C 1
ATOM 712 O O . SER A 1 90 ? -14.376 1.532 16.348 1.00 59.88 90 SER A O 1
ATOM 714 N N . ALA A 1 91 ? -13.368 1.787 14.355 1.00 62.91 91 ALA A N 1
ATOM 715 C CA . ALA A 1 91 ? -14.272 0.915 13.604 1.00 62.91 91 ALA A CA 1
ATOM 716 C C . ALA A 1 91 ? -14.119 -0.552 14.035 1.00 62.91 91 ALA A C 1
ATOM 718 O O . ALA A 1 91 ? -15.111 -1.273 14.161 1.00 62.91 91 ALA A O 1
ATOM 719 N N . LEU A 1 92 ? -12.888 -0.970 14.345 1.00 63.22 92 LEU A N 1
ATOM 720 C CA . LEU A 1 92 ? -12.588 -2.308 14.852 1.00 63.22 92 LEU A CA 1
ATOM 721 C C . LEU A 1 92 ? -13.152 -2.531 16.265 1.00 63.22 92 LEU A C 1
ATOM 723 O O . LEU A 1 92 ? -13.698 -3.591 16.558 1.00 63.22 92 LEU A O 1
ATOM 727 N N . ARG A 1 93 ? -13.067 -1.512 17.133 1.00 62.88 93 ARG A N 1
ATOM 728 C CA . ARG A 1 93 ? -13.641 -1.539 18.491 1.00 62.88 93 ARG A CA 1
ATOM 729 C C . ARG A 1 93 ? -15.169 -1.506 18.495 1.00 62.88 93 ARG A C 1
ATOM 731 O O . ARG A 1 93 ? -15.778 -2.089 19.388 1.00 62.88 93 ARG A O 1
ATOM 738 N N . GLY A 1 94 ? -15.780 -0.826 17.525 1.00 57.25 94 GLY A N 1
ATOM 739 C CA . GLY A 1 94 ? -17.236 -0.734 17.383 1.00 57.25 94 GLY A CA 1
ATOM 740 C C . GLY A 1 94 ? -17.880 -1.954 16.717 1.00 57.25 94 GLY A C 1
ATOM 741 O O . GLY A 1 94 ? -19.045 -2.241 16.977 1.00 57.25 94 GLY A O 1
ATOM 742 N N . SER A 1 95 ? -17.133 -2.690 15.889 1.00 57.78 95 SER A N 1
ATOM 743 C CA . SER A 1 95 ? -17.634 -3.840 15.134 1.00 57.78 95 SER A CA 1
ATOM 744 C C . SER A 1 95 ? -16.829 -5.103 15.443 1.00 57.78 95 SER A C 1
ATOM 746 O O . SER A 1 95 ? -15.808 -5.392 14.818 1.00 57.78 95 SER A O 1
ATOM 748 N N . GLY A 1 96 ? -17.320 -5.900 16.398 1.00 56.81 96 GLY A N 1
ATOM 749 C CA . GLY A 1 96 ? -16.656 -7.129 16.856 1.00 56.81 96 GLY A CA 1
ATOM 750 C C . GLY A 1 96 ? -16.411 -8.190 15.769 1.00 56.81 96 GLY A C 1
ATOM 751 O O . GLY A 1 96 ? -15.606 -9.092 15.979 1.00 56.81 96 GLY A O 1
ATOM 752 N N . GLY A 1 97 ? -17.059 -8.085 14.601 1.00 60.94 97 GLY A N 1
ATOM 753 C CA . GLY A 1 97 ? -16.848 -8.989 13.463 1.00 60.94 97 GLY A CA 1
ATOM 754 C C . GLY A 1 97 ? -15.641 -8.640 12.581 1.00 60.94 97 GLY A C 1
ATOM 755 O O . GLY A 1 97 ? -15.006 -9.548 12.041 1.00 60.94 97 GLY A O 1
ATOM 756 N N . LEU A 1 98 ? -15.278 -7.354 12.452 1.00 67.19 98 LEU A N 1
ATOM 757 C CA . LEU A 1 98 ? -14.141 -6.940 11.614 1.00 67.19 98 LEU A CA 1
ATOM 758 C C . LEU A 1 98 ? -12.796 -7.340 12.235 1.00 67.19 98 LEU A C 1
ATOM 760 O O . LEU A 1 98 ? -11.901 -7.770 11.511 1.00 67.19 98 LEU A O 1
ATOM 764 N N . ALA A 1 99 ? -12.679 -7.280 13.565 1.00 65.56 99 ALA A N 1
ATOM 765 C CA . ALA A 1 99 ? -11.480 -7.707 14.290 1.00 65.56 99 ALA A CA 1
ATOM 766 C C . ALA A 1 99 ? -11.089 -9.162 13.980 1.00 65.56 99 ALA A C 1
ATOM 768 O O . ALA A 1 99 ? -9.912 -9.463 13.826 1.00 65.56 99 ALA A O 1
ATOM 769 N N . GLY A 1 100 ? -12.076 -10.057 13.848 1.00 65.12 100 GLY A N 1
ATOM 770 C CA . GLY A 1 100 ? -11.835 -11.461 13.507 1.00 65.12 100 GLY A CA 1
ATOM 771 C C . GLY A 1 100 ? -11.501 -11.689 12.029 1.00 65.12 100 GLY A C 1
ATOM 772 O O . GLY A 1 100 ? -10.688 -12.553 11.715 1.00 65.12 100 GLY A O 1
ATOM 773 N N . LYS A 1 101 ? -12.099 -10.911 11.115 1.00 70.69 101 LYS A N 1
ATOM 774 C CA . LYS A 1 101 ? -11.903 -11.037 9.656 1.00 70.69 101 LYS A CA 1
ATOM 775 C C . LYS A 1 101 ? -10.509 -10.582 9.204 1.00 70.69 101 LYS A C 1
ATOM 777 O O . LYS A 1 101 ? -9.958 -11.149 8.260 1.00 70.69 101 LYS A O 1
ATOM 782 N N . TYR A 1 102 ? -9.955 -9.589 9.899 1.00 71.88 102 TYR A N 1
ATOM 783 C CA . TYR A 1 102 ? -8.641 -8.994 9.635 1.00 71.88 102 TYR A CA 1
ATOM 784 C C . TYR A 1 102 ? -7.624 -9.296 10.752 1.00 71.88 102 TYR A C 1
ATOM 786 O O . TYR A 1 102 ? -6.671 -8.541 10.932 1.00 71.88 102 TYR A O 1
ATOM 794 N N . ALA A 1 103 ? -7.839 -10.369 11.523 1.00 69.75 103 ALA A N 1
ATOM 795 C CA . ALA A 1 103 ? -6.921 -10.801 12.576 1.00 69.75 103 ALA A CA 1
ATOM 796 C C . ALA A 1 103 ? -5.553 -11.211 12.002 1.00 69.75 103 ALA A C 1
ATOM 798 O O . ALA A 1 103 ? -5.470 -11.702 10.876 1.00 69.75 103 ALA A O 1
ATOM 799 N N . GLU A 1 104 ? -4.488 -11.033 12.786 1.00 66.75 104 GLU A N 1
ATOM 800 C CA . GLU A 1 104 ? -3.125 -11.388 12.386 1.00 66.75 104 GLU A CA 1
ATOM 801 C C . GLU A 1 104 ? -2.792 -12.853 12.747 1.00 66.75 104 GLU A C 1
ATOM 803 O O . GLU A 1 104 ? -3.064 -13.274 13.878 1.00 66.75 104 GLU A O 1
ATOM 808 N N . PRO A 1 105 ? -2.180 -13.640 11.834 1.00 71.69 105 PRO A N 1
ATOM 809 C CA . PRO A 1 105 ? -1.818 -13.314 10.446 1.00 71.69 105 PRO A CA 1
ATOM 810 C C . PRO A 1 105 ? -3.029 -13.235 9.508 1.00 71.69 105 PRO A C 1
ATOM 812 O O . PRO A 1 105 ? -3.960 -14.030 9.650 1.00 71.69 105 PRO A O 1
ATOM 815 N N . LEU A 1 106 ? -2.973 -12.337 8.512 1.00 76.50 106 LEU A N 1
ATOM 816 C CA . LEU A 1 106 ? -4.056 -12.131 7.545 1.00 76.50 106 LEU A CA 1
ATOM 817 C C . LEU A 1 106 ? -4.495 -13.479 6.931 1.00 76.50 106 LEU A C 1
ATOM 819 O O . LEU A 1 106 ? -3.671 -14.170 6.317 1.00 76.50 106 LEU A O 1
ATOM 823 N N . PRO A 1 107 ? -5.770 -13.889 7.075 1.00 81.94 107 PRO A N 1
ATOM 824 C CA . PRO A 1 107 ? -6.219 -15.168 6.547 1.00 81.94 107 PRO A CA 1
ATOM 825 C C . PRO A 1 107 ? -6.065 -15.223 5.023 1.00 81.94 107 PRO A C 1
ATOM 827 O O . PRO A 1 107 ? -6.508 -14.319 4.317 1.00 81.94 107 PRO A O 1
ATOM 830 N N . ARG A 1 108 ? -5.514 -16.329 4.503 1.00 81.50 108 ARG A N 1
ATOM 831 C CA . ARG A 1 108 ? -5.392 -16.589 3.052 1.00 81.50 108 ARG A CA 1
ATOM 832 C C . ARG A 1 108 ? -6.668 -16.302 2.238 1.00 81.50 108 ARG A C 1
ATOM 834 O O . ARG A 1 108 ? -6.549 -15.598 1.246 1.00 81.50 108 ARG A O 1
ATOM 841 N N . PRO A 1 109 ? -7.881 -16.746 2.637 1.00 84.31 109 PRO A N 1
ATOM 842 C CA . PRO A 1 109 ? -9.084 -16.454 1.850 1.00 84.31 109 PRO A CA 1
ATOM 843 C C . PRO A 1 109 ? -9.409 -14.955 1.785 1.00 84.31 109 PRO A C 1
ATOM 845 O O . PRO A 1 109 ? -9.949 -14.483 0.787 1.00 84.31 109 PRO A O 1
ATOM 848 N N . THR A 1 110 ? -9.067 -14.194 2.829 1.00 84.88 110 THR A N 1
ATOM 849 C CA . THR A 1 110 ? -9.214 -12.735 2.840 1.00 84.88 110 THR A CA 1
ATOM 850 C C . THR A 1 110 ? -8.207 -12.100 1.883 1.00 84.88 110 THR A C 1
ATOM 852 O O . THR A 1 110 ? -8.587 -11.250 1.086 1.00 84.88 110 THR A O 1
ATOM 855 N N . LEU A 1 111 ? -6.948 -12.548 1.907 1.00 87.12 111 LEU A N 1
ATOM 856 C CA . LEU A 1 111 ? -5.906 -12.091 0.983 1.00 87.12 111 LEU A CA 1
ATOM 857 C C . LEU A 1 111 ? -6.284 -12.341 -0.485 1.00 87.12 111 LEU A C 1
ATOM 859 O O . LEU A 1 111 ? -6.181 -11.424 -1.300 1.00 87.12 111 LEU A O 1
ATOM 863 N N . ASP A 1 112 ? -6.749 -13.548 -0.808 1.00 87.62 112 ASP A N 1
ATOM 864 C CA . ASP A 1 112 ? -7.160 -13.917 -2.166 1.00 87.62 112 ASP A CA 1
ATOM 865 C C . ASP A 1 112 ? -8.332 -13.048 -2.633 1.00 87.62 112 ASP A C 1
ATOM 867 O O . ASP A 1 112 ? -8.320 -12.533 -3.748 1.00 87.62 112 ASP A O 1
ATOM 871 N N . SER A 1 113 ? -9.315 -12.806 -1.757 1.00 88.00 113 SER A N 1
ATOM 872 C CA . SER A 1 113 ? -10.454 -11.936 -2.063 1.00 88.00 113 SER A CA 1
ATOM 873 C C . SER A 1 113 ? -10.049 -10.477 -2.284 1.00 88.00 113 SER A C 1
ATOM 875 O O . SER A 1 113 ? -10.626 -9.828 -3.151 1.00 88.00 113 SER A O 1
ATOM 877 N N . LEU A 1 114 ? -9.101 -9.947 -1.504 1.00 86.62 114 LEU A N 1
ATOM 878 C CA . LEU A 1 114 ? -8.613 -8.573 -1.666 1.00 86.62 114 LEU A CA 1
ATOM 879 C C . LEU A 1 114 ? -7.771 -8.430 -2.930 1.00 86.62 114 LEU A C 1
ATOM 881 O O . LEU A 1 114 ? -7.881 -7.435 -3.634 1.00 86.62 114 LEU A O 1
ATOM 885 N N . THR A 1 115 ? -6.971 -9.445 -3.243 1.00 88.25 115 THR A N 1
ATOM 886 C CA . THR A 1 115 ? -6.117 -9.451 -4.430 1.00 88.25 115 THR A CA 1
ATOM 887 C C . THR A 1 115 ? -6.946 -9.612 -5.704 1.00 88.25 115 THR A C 1
ATOM 889 O O . THR A 1 115 ? -6.682 -8.932 -6.688 1.00 88.25 115 THR A O 1
ATOM 892 N N . ALA A 1 116 ? -7.994 -10.442 -5.674 1.00 89.38 116 ALA A N 1
ATOM 893 C CA . ALA A 1 116 ? -8.940 -10.602 -6.780 1.00 89.38 116 ALA A CA 1
ATOM 894 C C . ALA A 1 116 ? -9.776 -9.342 -7.058 1.00 89.38 116 ALA A C 1
ATOM 896 O O . ALA A 1 116 ? -10.324 -9.207 -8.151 1.00 89.38 116 ALA A O 1
ATOM 897 N N . ALA A 1 117 ? -9.896 -8.439 -6.080 1.00 88.88 117 ALA A N 1
ATOM 898 C CA . ALA A 1 117 ? -10.571 -7.163 -6.272 1.00 88.88 117 ALA A CA 1
ATOM 899 C C . ALA A 1 117 ? -9.717 -6.173 -7.084 1.00 88.88 117 ALA A C 1
ATOM 901 O O . ALA A 1 117 ? -10.270 -5.308 -7.754 1.00 88.88 117 ALA A O 1
ATOM 902 N N . VAL A 1 118 ? -8.385 -6.312 -7.058 1.00 89.50 118 VAL A N 1
ATOM 903 C CA . VAL A 1 118 ? -7.465 -5.410 -7.761 1.00 89.50 118 VAL A CA 1
ATOM 904 C C . VAL A 1 118 ? -7.411 -5.734 -9.265 1.00 89.50 118 VAL A C 1
ATOM 906 O O . VAL A 1 118 ? -7.276 -6.902 -9.636 1.00 89.50 118 VAL A O 1
ATOM 909 N N . PRO A 1 119 ? -7.464 -4.720 -10.153 1.00 89.69 119 PRO A N 1
ATOM 910 C CA . PRO A 1 119 ? -7.358 -4.902 -11.594 1.00 89.69 119 PRO A CA 1
ATOM 911 C C . PRO A 1 119 ? -6.066 -5.595 -12.027 1.00 89.69 119 PRO A C 1
ATOM 913 O O . PRO A 1 119 ? -4.968 -5.256 -11.579 1.00 89.69 119 PRO A O 1
ATOM 916 N N . LEU A 1 120 ? -6.188 -6.507 -12.996 1.00 88.31 120 LEU A N 1
ATOM 917 C CA . LEU A 1 120 ? -5.051 -7.244 -13.559 1.00 88.31 120 LEU A CA 1
ATOM 918 C C . LEU A 1 120 ? -3.984 -6.318 -14.157 1.00 88.31 120 LEU A C 1
ATOM 920 O O . LEU A 1 120 ? -2.803 -6.653 -14.092 1.00 88.31 120 LEU A O 1
ATOM 924 N N . SER A 1 121 ? -4.367 -5.128 -14.630 1.00 89.31 121 SER A N 1
ATOM 925 C CA . SER A 1 121 ? -3.449 -4.108 -15.155 1.00 89.31 121 SER A CA 1
ATOM 926 C C . SER A 1 121 ? -2.336 -3.736 -14.173 1.00 89.31 121 SER A C 1
ATOM 928 O O . SER A 1 121 ? -1.216 -3.459 -14.597 1.00 89.31 121 SER A O 1
ATOM 930 N N . VAL A 1 122 ? -2.603 -3.793 -12.863 1.00 90.06 122 VAL A N 1
ATOM 931 C CA . VAL A 1 122 ? -1.596 -3.572 -11.815 1.00 90.06 122 VAL A CA 1
ATOM 932 C C . VAL A 1 122 ? -0.555 -4.690 -11.844 1.00 90.06 122 VAL A C 1
ATOM 934 O O . VAL A 1 122 ? 0.641 -4.424 -11.938 1.00 90.06 122 VAL A O 1
ATOM 937 N N . SER A 1 123 ? -1.001 -5.948 -11.817 1.00 89.38 123 SER A N 1
ATOM 938 C CA . SER A 1 123 ? -0.115 -7.119 -11.856 1.00 89.38 123 SER A CA 1
ATOM 939 C C . SER A 1 123 ? 0.678 -7.220 -13.166 1.00 89.38 123 SER A C 1
ATOM 941 O O . SER A 1 123 ? 1.869 -7.527 -13.147 1.00 89.38 123 SER A O 1
ATOM 943 N N . GLU A 1 124 ? 0.052 -6.882 -14.295 1.00 88.69 124 GLU A N 1
ATOM 944 C CA . GLU A 1 124 ? 0.707 -6.836 -15.602 1.00 88.69 124 GLU A CA 1
ATOM 945 C C . GLU A 1 124 ? 1.772 -5.744 -15.633 1.00 88.69 124 GLU A C 1
ATOM 947 O O . GLU A 1 124 ? 2.905 -6.016 -16.020 1.00 88.69 124 GLU A O 1
ATOM 952 N N . SER A 1 125 ? 1.458 -4.541 -15.142 1.00 90.06 125 SER A N 1
ATOM 953 C CA . SER A 1 125 ? 2.424 -3.442 -15.062 1.00 90.06 125 SER A CA 1
ATOM 954 C C . SER A 1 125 ? 3.618 -3.820 -14.183 1.00 90.06 125 SER A C 1
ATOM 956 O O . SER A 1 125 ? 4.763 -3.683 -14.604 1.00 90.06 125 SER 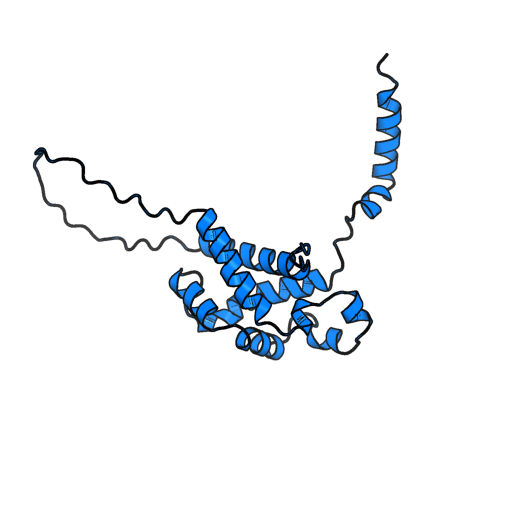A O 1
ATOM 958 N N . LEU A 1 126 ? 3.385 -4.392 -12.997 1.00 87.19 126 LEU A N 1
ATOM 959 C CA . LEU A 1 126 ? 4.462 -4.864 -12.118 1.00 87.19 126 LEU A CA 1
ATOM 960 C C . LEU A 1 126 ? 5.367 -5.903 -12.802 1.00 87.19 126 LEU A C 1
ATOM 962 O O . LEU A 1 126 ? 6.582 -5.884 -12.599 1.00 87.19 126 LEU A O 1
ATOM 966 N N . SER A 1 127 ? 4.798 -6.792 -13.621 1.00 88.12 127 SER A N 1
ATOM 967 C CA . SER A 1 127 ? 5.564 -7.775 -14.394 1.00 88.12 127 SER A CA 1
ATOM 968 C C . SER A 1 127 ? 6.332 -7.132 -15.556 1.00 88.12 127 SER A C 1
ATOM 970 O O . SER A 1 127 ? 7.505 -7.445 -15.761 1.00 88.12 127 SER A O 1
ATOM 972 N N . VAL A 1 128 ? 5.728 -6.169 -16.263 1.00 87.94 128 VAL A N 1
ATOM 973 C CA . VAL A 1 128 ? 6.365 -5.397 -17.348 1.00 87.94 128 VAL A CA 1
ATOM 974 C C . VAL A 1 128 ? 7.608 -4.658 -16.849 1.00 87.94 128 VAL A C 1
ATOM 976 O O . VAL A 1 128 ? 8.644 -4.688 -17.513 1.00 87.94 128 VAL A O 1
ATOM 979 N N . TYR A 1 129 ? 7.541 -4.063 -15.656 1.00 82.94 129 TYR A N 1
ATOM 980 C CA . TYR A 1 129 ? 8.683 -3.404 -15.011 1.00 82.94 129 TYR A CA 1
ATOM 981 C C . TYR A 1 129 ? 9.645 -4.384 -14.307 1.00 82.94 129 TYR A C 1
ATOM 983 O O . TYR A 1 129 ? 10.643 -3.962 -13.724 1.00 82.94 129 TYR A O 1
ATOM 991 N N . GLY A 1 130 ? 9.385 -5.696 -14.364 1.00 80.31 130 GLY A N 1
ATOM 992 C CA . GLY A 1 130 ? 10.245 -6.739 -13.797 1.00 80.31 130 GLY A CA 1
ATOM 993 C C . GLY A 1 130 ? 10.266 -6.793 -12.267 1.00 80.31 130 GLY A C 1
ATOM 994 O O . GLY A 1 130 ? 11.169 -7.396 -11.690 1.0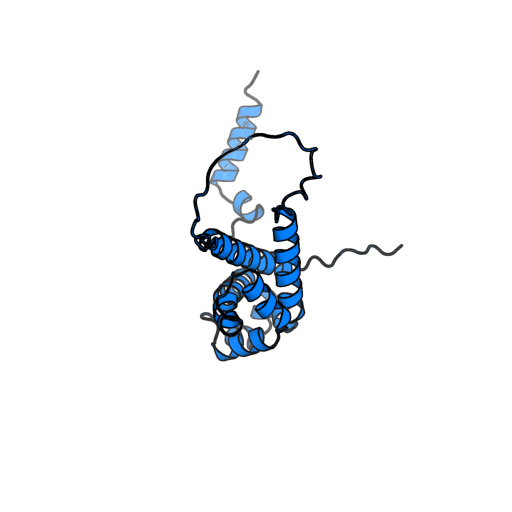0 80.31 130 GLY A O 1
ATOM 995 N N . LEU A 1 131 ? 9.291 -6.166 -11.603 1.00 83.56 131 LEU A N 1
ATOM 996 C CA . LEU A 1 131 ? 9.173 -6.124 -10.141 1.00 83.56 131 LEU A CA 1
ATOM 997 C C . LEU A 1 131 ? 8.635 -7.441 -9.575 1.00 83.56 131 LEU A C 1
ATOM 999 O O . LEU A 1 131 ? 8.972 -7.817 -8.449 1.00 83.56 131 LEU A O 1
ATOM 1003 N N . ILE A 1 132 ? 7.821 -8.140 -10.370 1.00 87.25 132 ILE A N 1
ATOM 1004 C CA . ILE A 1 132 ? 7.374 -9.508 -10.110 1.00 87.25 132 ILE A CA 1
ATOM 1005 C C . ILE A 1 132 ? 7.688 -10.410 -11.318 1.00 87.25 132 ILE A C 1
ATOM 1007 O O . ILE A 1 132 ? 7.601 -9.943 -12.456 1.00 87.25 132 ILE A O 1
ATOM 1011 N N . PRO A 1 133 ? 8.062 -11.686 -11.101 1.00 83.81 133 PRO A N 1
ATOM 1012 C CA . PRO A 1 133 ? 8.359 -12.618 -12.191 1.00 83.81 133 PRO A CA 1
ATOM 1013 C C . PRO A 1 133 ? 7.157 -12.900 -13.097 1.00 83.81 133 PRO A C 1
ATOM 1015 O O . PRO A 1 133 ? 7.319 -12.958 -14.313 1.00 83.81 133 PRO A O 1
ATOM 1018 N N . ASP A 1 134 ? 5.973 -13.062 -12.507 1.00 87.00 134 ASP A N 1
ATOM 1019 C CA . ASP A 1 134 ? 4.720 -13.366 -13.198 1.00 87.00 134 ASP A CA 1
ATOM 1020 C C . ASP A 1 134 ? 3.550 -12.637 -12.506 1.00 87.00 134 ASP A C 1
ATOM 1022 O O . ASP A 1 134 ? 3.596 -12.453 -11.285 1.00 87.00 134 ASP A O 1
ATOM 1026 N N . PRO A 1 135 ? 2.480 -12.236 -13.222 1.00 86.62 135 PRO A N 1
ATOM 1027 C CA . PRO A 1 135 ? 1.276 -11.683 -12.594 1.00 86.62 135 PRO A CA 1
ATOM 1028 C C . PRO A 1 135 ? 0.652 -12.614 -11.538 1.00 86.62 135 PRO A C 1
ATOM 1030 O O . PRO A 1 135 ? 0.010 -12.134 -10.606 1.00 86.62 135 PRO A O 1
ATOM 1033 N N . SER A 1 136 ? 0.890 -13.929 -11.608 1.00 87.25 136 SER A N 1
ATOM 1034 C CA . SER A 1 136 ? 0.460 -14.900 -10.589 1.00 87.25 136 SER A CA 1
ATOM 1035 C C . SER A 1 136 ? 1.161 -14.722 -9.236 1.00 87.25 136 SER A C 1
ATOM 1037 O O . SER A 1 136 ? 0.644 -15.187 -8.222 1.00 87.25 136 SER A O 1
ATOM 1039 N N . ASP A 1 137 ? 2.310 -14.037 -9.190 1.00 87.75 137 ASP A N 1
ATOM 1040 C CA . ASP A 1 137 ? 3.036 -13.722 -7.950 1.00 87.75 137 ASP A CA 1
ATOM 1041 C C . ASP A 1 137 ? 2.483 -12.477 -7.238 1.00 87.75 137 ASP A C 1
ATOM 1043 O O . ASP A 1 137 ? 2.919 -12.134 -6.133 1.00 87.75 137 ASP A O 1
ATOM 1047 N N . PHE A 1 138 ? 1.499 -11.804 -7.836 1.00 89.69 138 PHE A N 1
ATOM 1048 C CA . PHE A 1 138 ? 0.885 -10.603 -7.283 1.00 89.69 138 PHE A CA 1
ATOM 1049 C C . PHE A 1 138 ? 0.307 -10.773 -5.860 1.00 89.69 138 PHE A C 1
ATOM 1051 O O . PHE A 1 138 ? 0.585 -9.910 -5.025 1.00 89.69 138 PHE A O 1
ATOM 1058 N N . PRO A 1 139 ? -0.390 -11.874 -5.495 1.00 89.88 139 PRO A N 1
ATOM 1059 C CA . PRO A 1 139 ? -0.827 -12.097 -4.112 1.00 89.88 139 PRO A CA 1
ATOM 1060 C C . PRO A 1 139 ? 0.348 -12.181 -3.131 1.00 89.88 139 PRO A C 1
ATOM 1062 O O . PRO A 1 139 ? 0.281 -11.653 -2.022 1.00 89.88 139 PRO A O 1
ATOM 1065 N N . THR A 1 140 ? 1.456 -12.803 -3.542 1.00 89.38 140 THR A N 1
ATOM 1066 C CA . THR A 1 140 ? 2.679 -12.903 -2.733 1.00 89.38 140 THR A CA 1
ATOM 1067 C C . THR A 1 140 ? 3.331 -11.534 -2.545 1.00 89.38 140 THR A C 1
ATOM 1069 O O . THR A 1 140 ? 3.864 -11.253 -1.472 1.00 89.38 140 THR A O 1
ATOM 1072 N N . PHE A 1 141 ? 3.264 -10.675 -3.566 1.00 89.62 141 PHE A N 1
ATOM 1073 C CA . PHE A 1 141 ? 3.729 -9.290 -3.508 1.00 89.62 141 PHE A CA 1
ATOM 1074 C C . PHE A 1 141 ? 2.848 -8.410 -2.608 1.00 89.62 141 PHE A C 1
ATOM 1076 O O . PHE A 1 141 ? 3.380 -7.682 -1.770 1.00 89.62 141 PHE A O 1
ATOM 1083 N N . LEU A 1 142 ? 1.518 -8.503 -2.725 1.00 89.88 142 LEU A N 1
ATOM 1084 C CA . LEU A 1 142 ? 0.586 -7.708 -1.920 1.00 89.88 142 LEU A CA 1
ATOM 1085 C C . LEU A 1 142 ? 0.471 -8.167 -0.467 1.00 89.88 142 LEU A C 1
ATOM 1087 O O . LEU A 1 142 ? 0.166 -7.348 0.395 1.00 89.88 142 LEU A O 1
ATOM 1091 N N . ASN A 1 143 ? 0.709 -9.443 -0.165 1.00 89.88 143 ASN A N 1
ATOM 1092 C CA . ASN A 1 143 ? 0.575 -9.982 1.188 1.00 89.88 143 ASN A CA 1
ATOM 1093 C C . ASN A 1 143 ? 1.313 -9.163 2.274 1.00 89.88 143 ASN A C 1
ATOM 1095 O O . ASN A 1 143 ? 0.661 -8.738 3.232 1.00 89.88 143 ASN A O 1
ATOM 1099 N N . PRO A 1 144 ? 2.630 -8.886 2.161 1.00 88.56 144 PRO A N 1
ATOM 1100 C CA . PRO A 1 144 ? 3.331 -8.072 3.156 1.00 88.56 144 PRO A CA 1
ATOM 1101 C C . PRO A 1 144 ? 2.829 -6.622 3.210 1.00 88.56 144 PRO A C 1
ATOM 1103 O O . PRO A 1 144 ? 2.807 -6.040 4.291 1.00 88.56 144 PRO A O 1
ATOM 1106 N N . ILE A 1 145 ? 2.380 -6.057 2.082 1.00 89.88 145 ILE A N 1
ATOM 1107 C CA . ILE A 1 145 ? 1.839 -4.689 2.001 1.00 89.88 145 ILE A CA 1
ATOM 1108 C C . ILE A 1 145 ? 0.514 -4.607 2.761 1.00 89.88 145 ILE A C 1
ATOM 1110 O O . ILE A 1 145 ? 0.355 -3.761 3.636 1.00 89.88 145 ILE A O 1
ATOM 1114 N N . LEU A 1 146 ? -0.422 -5.514 2.470 1.00 88.00 146 LEU A N 1
ATOM 1115 C CA . LEU A 1 146 ? -1.727 -5.580 3.127 1.00 88.00 146 LEU A CA 1
ATOM 1116 C C . LEU A 1 146 ? -1.589 -5.920 4.610 1.00 88.00 146 LEU A C 1
ATOM 1118 O O . LEU A 1 146 ? -2.260 -5.306 5.432 1.00 88.00 146 LEU A O 1
ATOM 1122 N N . THR A 1 147 ? -0.702 -6.852 4.962 1.00 87.25 147 THR A N 1
ATOM 1123 C CA . THR A 1 147 ? -0.431 -7.203 6.363 1.00 87.25 147 THR A CA 1
ATOM 1124 C C . THR A 1 147 ? 0.135 -6.005 7.124 1.00 87.25 147 THR A C 1
ATOM 1126 O O . THR A 1 147 ? -0.367 -5.676 8.196 1.00 87.25 147 THR A O 1
ATOM 1129 N N . GLY A 1 148 ? 1.127 -5.312 6.553 1.00 83.81 148 GLY A N 1
ATOM 1130 C CA . GLY A 1 148 ? 1.716 -4.110 7.142 1.00 83.81 148 GLY A CA 1
ATOM 1131 C C . GLY A 1 148 ? 0.705 -2.976 7.290 1.00 83.81 148 GLY A C 1
ATOM 1132 O O . GLY A 1 148 ? 0.571 -2.419 8.373 1.00 83.81 148 GLY A O 1
ATOM 1133 N N . TYR A 1 149 ? -0.065 -2.690 6.240 1.00 86.25 149 TYR A N 1
ATOM 1134 C CA . TYR A 1 149 ? -1.116 -1.673 6.253 1.00 86.25 149 TYR A CA 1
ATOM 1135 C C . TYR A 1 149 ? -2.206 -1.976 7.290 1.00 86.25 149 TYR A C 1
ATOM 1137 O O . TYR A 1 149 ? -2.512 -1.129 8.125 1.00 86.25 149 TYR A O 1
ATOM 1145 N N . ILE A 1 150 ? -2.769 -3.189 7.281 1.00 83.81 150 ILE A N 1
ATOM 1146 C CA . ILE A 1 150 ? -3.812 -3.594 8.231 1.00 83.81 150 ILE A CA 1
ATOM 1147 C C . ILE A 1 150 ? -3.265 -3.533 9.657 1.00 83.81 150 ILE A C 1
ATOM 1149 O O . ILE A 1 150 ? -3.931 -2.983 10.532 1.00 83.81 150 ILE A O 1
ATOM 1153 N N . SER A 1 151 ? -2.042 -4.021 9.887 1.00 82.50 151 SER A N 1
ATOM 1154 C CA . SER A 1 151 ? -1.379 -3.898 11.185 1.00 82.50 151 SER A CA 1
ATOM 1155 C C . SER A 1 151 ? -1.219 -2.435 11.589 1.00 82.50 151 SER A C 1
ATOM 1157 O O . SER A 1 151 ? -1.552 -2.109 12.720 1.00 82.50 151 SER A O 1
ATOM 1159 N N . ALA A 1 152 ? -0.758 -1.558 10.695 1.00 79.75 152 ALA A N 1
ATOM 1160 C CA . ALA A 1 152 ? -0.533 -0.144 10.980 1.00 79.75 152 ALA A CA 1
ATOM 1161 C C . ALA A 1 152 ? -1.828 0.607 11.304 1.00 79.75 152 ALA A C 1
ATOM 1163 O O . ALA A 1 152 ? -1.830 1.478 12.163 1.00 79.75 152 ALA A O 1
ATOM 1164 N N . VAL A 1 153 ? -2.938 0.255 10.656 1.00 77.38 153 VAL A N 1
ATOM 1165 C CA . VAL A 1 153 ? -4.253 0.855 10.921 1.00 77.38 153 VAL A CA 1
ATOM 1166 C C . VAL A 1 153 ? -4.894 0.297 12.200 1.00 77.38 153 VAL A C 1
ATOM 1168 O O . VAL A 1 153 ? -5.657 0.996 12.871 1.00 77.38 153 VAL A O 1
ATOM 1171 N N . GLN A 1 154 ? -4.587 -0.955 12.559 1.00 71.75 154 GLN A N 1
ATOM 1172 C CA . GLN A 1 154 ? -5.019 -1.584 13.813 1.00 71.75 154 GLN A CA 1
ATOM 1173 C C . GLN A 1 154 ? -4.180 -1.164 15.018 1.00 71.75 154 GLN A C 1
ATOM 1175 O O . GLN A 1 154 ? -4.680 -1.130 16.138 1.00 71.75 154 GLN A O 1
ATOM 1180 N N . THR A 1 155 ? -2.901 -0.865 14.818 1.00 63.00 155 THR A N 1
ATOM 1181 C CA . THR A 1 155 ? -2.088 -0.191 15.815 1.00 63.00 155 THR A CA 1
ATOM 1182 C C . THR A 1 155 ? -2.377 1.293 15.674 1.00 63.00 155 THR A C 1
ATOM 1184 O O . THR A 1 155 ? -1.714 1.962 14.890 1.00 63.00 155 THR A O 1
ATOM 1187 N N . GLY A 1 156 ? -3.368 1.825 16.399 1.00 57.78 156 GLY A N 1
ATOM 1188 C CA . GLY A 1 156 ? -3.610 3.269 16.458 1.00 57.78 156 GLY A CA 1
ATOM 1189 C C . GLY A 1 156 ? -2.301 4.067 16.579 1.00 57.78 156 GLY A C 1
ATOM 1190 O O . GLY A 1 156 ? -1.301 3.512 17.050 1.00 57.78 156 GLY A O 1
ATOM 1191 N N . PRO A 1 157 ? -2.289 5.342 16.137 1.00 51.00 157 PRO A N 1
ATOM 1192 C CA . PRO A 1 157 ? -1.082 6.090 15.790 1.00 51.00 157 PRO A CA 1
ATOM 1193 C C . PRO A 1 157 ? 0.049 5.826 16.783 1.00 51.00 157 PRO A C 1
ATOM 1195 O O . PRO A 1 157 ? -0.202 5.834 17.996 1.00 51.00 157 PRO A O 1
ATOM 1198 N N . PRO A 1 158 ? 1.278 5.559 16.299 1.00 47.22 158 PRO A N 1
ATOM 1199 C CA . PRO A 1 158 ? 2.373 5.141 17.154 1.00 47.22 158 PRO A CA 1
ATOM 1200 C C . PRO A 1 158 ? 2.465 6.064 18.369 1.00 47.22 158 PRO A C 1
ATOM 1202 O O . PRO A 1 158 ? 2.395 7.287 18.242 1.00 47.22 158 PRO A O 1
ATOM 1205 N N . LYS A 1 159 ? 2.613 5.463 19.556 1.00 47.75 159 LYS A N 1
ATOM 1206 C CA . LYS A 1 159 ? 2.558 6.094 20.895 1.00 47.75 159 LYS A CA 1
ATOM 1207 C C . LYS A 1 159 ? 3.578 7.229 21.131 1.00 47.75 159 LYS A C 1
ATOM 1209 O O . LYS A 1 159 ? 3.747 7.682 22.257 1.00 47.75 159 LYS A O 1
ATOM 1214 N N . TRP A 1 160 ? 4.276 7.677 20.095 1.00 49.69 160 TRP A N 1
ATOM 1215 C CA . TRP A 1 160 ? 5.135 8.856 20.044 1.00 49.69 160 TRP A CA 1
ATOM 1216 C C . TRP A 1 160 ? 4.409 10.052 19.404 1.00 49.69 160 TRP A C 1
ATOM 1218 O O . TRP A 1 160 ? 5.022 10.905 18.766 1.00 49.69 160 TRP A O 1
ATOM 1228 N N . SER A 1 161 ? 3.093 10.166 19.600 1.00 52.28 161 SER A N 1
ATOM 1229 C CA . SER A 1 161 ? 2.403 11.440 19.399 1.00 52.28 161 SER A CA 1
ATOM 1230 C C . SER A 1 161 ? 3.083 12.516 20.255 1.00 52.28 161 SER A C 1
ATOM 1232 O O . SER A 1 161 ? 3.460 12.255 21.400 1.00 52.28 161 SER A O 1
ATOM 1234 N N . ILE A 1 162 ? 3.236 13.726 19.710 1.00 63.72 162 ILE A N 1
ATOM 1235 C CA . ILE A 1 162 ? 3.859 14.878 20.391 1.00 63.72 162 ILE A CA 1
ATOM 1236 C C . ILE A 1 162 ? 3.299 15.055 21.811 1.00 63.72 162 ILE A C 1
ATOM 1238 O O . ILE A 1 162 ? 4.042 15.368 22.731 1.00 63.72 162 ILE A O 1
ATOM 1242 N N . GLU A 1 163 ? 2.013 14.775 22.009 1.00 62.47 163 GLU A N 1
ATOM 1243 C CA . GLU A 1 163 ? 1.322 14.827 23.299 1.00 62.47 163 GLU A CA 1
ATOM 1244 C C . GLU A 1 163 ? 1.896 13.858 24.355 1.00 62.47 163 GLU A C 1
ATOM 1246 O O . GLU A 1 163 ? 2.112 14.248 25.500 1.00 62.47 163 GLU A O 1
ATOM 1251 N N . LEU A 1 164 ? 2.250 12.629 23.966 1.00 61.88 164 LEU A N 1
ATOM 1252 C CA . LEU A 1 164 ? 2.899 11.631 24.830 1.00 61.88 164 LEU A CA 1
ATOM 1253 C C . LEU A 1 164 ? 4.384 11.941 25.061 1.00 61.88 164 LEU A C 1
ATOM 1255 O O . LEU A 1 164 ? 4.902 11.727 26.157 1.00 61.88 164 LEU A O 1
ATOM 1259 N N . ILE A 1 165 ? 5.067 12.489 24.052 1.00 66.81 165 ILE A N 1
ATOM 1260 C CA . ILE A 1 165 ? 6.449 12.976 24.190 1.00 66.81 165 ILE A CA 1
ATOM 1261 C C . ILE A 1 165 ? 6.488 14.163 25.160 1.00 66.81 165 ILE A C 1
ATOM 1263 O O . ILE A 1 165 ? 7.379 14.235 26.000 1.00 66.81 165 ILE A O 1
ATOM 1267 N N . LEU A 1 166 ? 5.498 15.054 25.104 1.00 65.25 166 LEU A N 1
ATOM 1268 C CA . LEU A 1 166 ? 5.346 16.162 26.043 1.00 65.25 166 LEU A CA 1
ATOM 1269 C C . LEU A 1 166 ? 4.998 15.682 27.455 1.00 65.25 166 LEU A C 1
ATOM 1271 O O . LEU A 1 166 ? 5.396 16.337 28.410 1.00 65.25 166 LEU A O 1
ATOM 1275 N N . GLN A 1 167 ? 4.316 14.551 27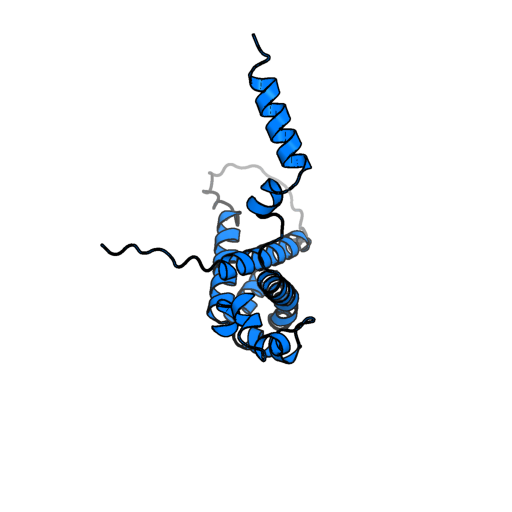.627 1.00 66.06 167 GLN A N 1
ATOM 1276 C CA . GLN A 1 167 ? 4.038 13.994 28.957 1.00 66.06 167 GLN A CA 1
ATOM 1277 C C . GLN A 1 167 ? 5.229 13.266 29.600 1.00 66.06 167 GLN A C 1
ATOM 1279 O O . GLN A 1 167 ? 5.187 12.992 30.799 1.00 66.06 167 GLN A O 1
ATOM 1284 N N . ARG A 1 168 ? 6.303 12.962 28.858 1.00 69.88 168 ARG A N 1
ATOM 1285 C CA . ARG A 1 168 ? 7.502 12.343 29.444 1.00 69.88 168 ARG A CA 1
ATOM 1286 C C . ARG A 1 168 ? 8.185 13.296 30.423 1.00 69.88 168 ARG A C 1
ATOM 1288 O O . ARG A 1 168 ? 8.580 14.401 30.051 1.00 69.88 168 ARG A O 1
ATOM 1295 N N . GLU A 1 169 ? 8.422 12.817 31.642 1.00 70.62 169 GLU A N 1
ATOM 1296 C CA . GLU A 1 169 ? 9.133 13.569 32.685 1.00 70.62 169 GLU A CA 1
ATOM 1297 C C . GLU A 1 169 ? 10.513 14.043 32.221 1.00 70.62 169 GLU A C 1
ATOM 1299 O O . GLU A 1 169 ? 10.886 15.181 32.486 1.00 70.62 169 GLU A O 1
ATOM 1304 N N . ASP A 1 170 ? 11.239 13.235 31.446 1.00 77.50 170 ASP A N 1
ATOM 1305 C CA . ASP A 1 170 ? 12.552 13.610 30.904 1.00 77.50 170 ASP A CA 1
ATOM 1306 C C . ASP A 1 170 ? 12.471 14.817 29.958 1.00 77.50 170 ASP A C 1
ATOM 1308 O O . ASP A 1 170 ? 13.325 15.705 29.986 1.00 77.50 170 ASP A O 1
ATOM 1312 N N . VAL A 1 171 ? 11.414 14.878 29.144 1.00 78.44 171 VAL A N 1
ATOM 1313 C CA . VAL A 1 171 ? 11.172 15.969 28.191 1.00 78.44 171 VAL A CA 1
ATOM 1314 C C . VAL A 1 171 ? 10.735 17.231 28.931 1.00 78.44 171 VAL A C 1
ATOM 1316 O O . VAL A 1 171 ? 11.210 18.319 28.609 1.00 78.44 171 VAL A O 1
ATOM 1319 N N . GLN A 1 172 ? 9.906 17.099 29.970 1.00 77.94 172 GLN A N 1
ATOM 1320 C CA . GLN A 1 172 ? 9.532 18.210 30.853 1.00 77.94 172 GLN A CA 1
ATOM 1321 C C . GLN A 1 172 ? 10.730 18.745 31.647 1.00 77.94 172 GLN A C 1
ATOM 1323 O O . GLN A 1 172 ? 10.917 19.957 31.757 1.00 77.94 172 GLN A O 1
ATOM 1328 N N . ASN A 1 173 ? 11.590 17.860 32.154 1.00 81.88 173 ASN A N 1
ATOM 1329 C CA . ASN A 1 173 ? 12.822 18.224 32.850 1.00 81.88 173 ASN A CA 1
ATOM 1330 C C . ASN A 1 173 ? 13.798 18.943 31.917 1.00 81.88 173 ASN A C 1
ATOM 1332 O O . ASN A 1 173 ? 14.368 19.968 32.295 1.00 81.88 173 ASN A O 1
ATOM 1336 N N . TRP A 1 174 ? 13.943 18.460 30.682 1.00 82.38 174 TRP A N 1
ATOM 1337 C CA . TRP A 1 174 ? 14.743 19.123 29.659 1.00 82.38 174 TRP A CA 1
ATOM 1338 C C . TRP A 1 174 ? 14.171 20.496 29.289 1.00 82.38 174 TRP A C 1
ATOM 1340 O O . TRP A 1 174 ? 14.907 21.481 29.300 1.00 82.38 174 TRP A O 1
ATOM 1350 N N . ALA A 1 175 ? 12.861 20.600 29.047 1.00 79.62 175 ALA A N 1
ATOM 1351 C CA . ALA A 1 175 ? 12.197 21.865 28.734 1.00 79.62 175 ALA A CA 1
ATOM 1352 C C . ALA A 1 175 ? 12.350 22.890 29.872 1.00 79.62 175 ALA A C 1
ATOM 1354 O O . ALA A 1 175 ? 12.711 24.042 29.622 1.00 79.62 175 ALA A O 1
ATOM 1355 N N . ASN A 1 176 ? 12.171 22.464 31.127 1.00 81.31 176 ASN A N 1
ATOM 1356 C CA . ASN A 1 176 ? 12.405 23.295 32.309 1.00 81.31 176 ASN A CA 1
ATOM 1357 C C . ASN A 1 176 ? 13.872 23.720 32.439 1.00 81.31 176 ASN A C 1
ATOM 1359 O O . ASN A 1 176 ? 14.155 24.873 32.766 1.00 81.31 176 ASN A O 1
ATOM 1363 N N . TRP A 1 177 ? 14.819 22.822 32.165 1.00 84.69 177 TRP A N 1
ATOM 1364 C CA . TRP A 1 177 ? 16.245 23.137 32.190 1.00 84.69 177 TRP A CA 1
ATOM 1365 C C . TRP A 1 177 ? 16.623 24.153 31.106 1.00 84.69 177 TRP A C 1
ATOM 1367 O O . TRP A 1 177 ? 17.253 25.165 31.416 1.00 84.69 177 TRP A O 1
ATOM 1377 N N . VAL A 1 178 ? 16.169 23.957 29.863 1.00 80.00 178 VAL A N 1
ATOM 1378 C CA . VAL A 1 178 ? 16.383 24.895 28.746 1.00 80.00 178 VAL A CA 1
ATOM 1379 C C . VAL A 1 178 ? 15.761 26.258 29.050 1.00 80.00 178 VAL A C 1
ATOM 1381 O O . VAL A 1 178 ? 16.412 27.289 28.857 1.00 80.00 178 VAL A O 1
ATOM 1384 N N . ALA A 1 179 ? 14.538 26.289 29.590 1.00 77.44 179 ALA A N 1
ATOM 1385 C CA . ALA A 1 179 ? 13.884 27.524 30.019 1.00 77.44 179 ALA A CA 1
ATOM 1386 C C . ALA A 1 179 ? 14.696 28.265 31.092 1.00 77.44 179 ALA A C 1
ATOM 1388 O O . ALA A 1 179 ? 14.696 29.489 31.123 1.00 77.44 179 ALA A O 1
ATOM 1389 N N . ARG A 1 180 ? 15.442 27.544 31.934 1.00 75.31 180 ARG A N 1
ATOM 1390 C CA . ARG A 1 180 ? 16.304 28.101 32.986 1.00 75.31 180 ARG A CA 1
ATOM 1391 C C . ARG A 1 180 ? 17.670 28.561 32.457 1.00 75.31 180 ARG A C 1
ATOM 1393 O O . ARG A 1 180 ? 18.215 29.550 32.943 1.00 75.31 180 ARG A O 1
ATOM 1400 N N . ILE A 1 181 ? 18.205 27.885 31.438 1.00 72.81 181 ILE A N 1
ATOM 1401 C CA . ILE A 1 181 ? 19.455 28.235 30.736 1.00 72.81 181 ILE A CA 1
ATOM 1402 C C . ILE A 1 181 ? 19.280 29.516 29.917 1.00 72.81 181 ILE A C 1
ATOM 1404 O O . ILE A 1 181 ? 20.156 30.379 29.929 1.00 72.81 181 ILE A O 1
ATOM 1408 N N . ARG A 1 182 ? 18.124 29.684 29.257 1.00 60.53 182 ARG A N 1
ATOM 1409 C CA . ARG A 1 182 ? 17.829 30.825 28.371 1.00 60.53 182 ARG A CA 1
ATOM 1410 C C . ARG A 1 182 ? 17.844 32.193 29.079 1.00 60.53 182 ARG A C 1
ATOM 1412 O O . ARG A 1 182 ? 17.889 33.216 28.409 1.00 60.53 182 ARG A O 1
ATOM 1419 N N . TRP A 1 183 ? 17.868 32.217 30.413 1.00 55.38 183 TRP A N 1
ATOM 1420 C CA . TRP A 1 183 ? 17.951 33.435 31.234 1.00 55.38 183 TRP A CA 1
ATOM 1421 C C . TRP A 1 183 ? 19.303 33.602 31.945 1.00 55.38 183 TRP A C 1
ATOM 1423 O O . TRP A 1 183 ? 19.516 34.601 32.625 1.00 55.38 183 TRP A O 1
ATOM 1433 N N . LYS A 1 184 ? 20.230 32.645 31.788 1.00 54.56 184 LYS A N 1
ATOM 1434 C CA . LYS A 1 184 ? 21.582 32.682 32.374 1.00 54.56 184 LYS A CA 1
ATOM 1435 C C . LYS A 1 184 ? 22.679 33.121 31.398 1.00 54.56 184 LYS A C 1
ATOM 1437 O O . LYS A 1 184 ? 23.855 33.026 31.729 1.00 54.56 184 LYS A O 1
ATOM 1442 N N . ALA A 1 185 ? 22.301 33.627 30.227 1.00 53.31 185 ALA A N 1
ATOM 1443 C CA . ALA A 1 185 ? 23.194 34.368 29.345 1.00 53.31 185 ALA A CA 1
ATOM 1444 C C . ALA A 1 185 ? 22.969 35.875 29.551 1.00 53.31 185 ALA A C 1
ATOM 1446 O O . ALA A 1 185 ? 22.264 36.518 28.774 1.00 53.31 185 ALA A O 1
ATOM 1447 N N . LYS A 1 186 ? 23.520 36.424 30.637 1.00 48.72 186 LYS A N 1
ATOM 1448 C CA . LYS A 1 186 ? 23.758 37.860 30.791 1.00 48.72 186 LYS A CA 1
ATOM 1449 C C . LYS A 1 186 ? 25.054 38.081 31.550 1.00 48.72 186 LYS A C 1
ATOM 1451 O O . LYS A 1 186 ? 25.252 37.363 32.555 1.00 48.72 186 LYS A O 1
#

Radius of gyration: 25.25 Å; chains: 1; bounding box: 57×54×73 Å

Organism: Ajellomyces capsulatus (strain H88) (NCBI:txid544711)